Protein AF-A0AAV6AWU0-F1 (afdb_monomer_lite)

Foldseek 3Di:
DDDDDDDDDDPPDDDDDDDDDDDDPPPPDPDDDDDDDDDDDDDDPPPDDPPDDDDDDDDDDDDDDPVPPVPDPPDPPPQDFEQDLDRDTHGSVVPHDDFDWDDPDPQKIKGKDKDKDWDWDFPDDPQTDIDTDIWMKIKIKIWHDPPPDIDIDMWIATPQVVDDQLAHFAAQDWDDDGPNHTRHRHDGTDHRTD

Radius of gyration: 29.18 Å; chains: 1; bounding box: 98×47×63 Å

Sequence (194 aa):
MKPLLLFAATALSATFAGPALAQDHSGHEQHTPAPEPAPPGQPDHSQMDHGQMDHPEAVDHDEADEAEIFHQPGIRLPPRPVEASGTSRLPAAEGMMPGLHFGLGDGWMGMAHGYAWGIYTDQGGPRGDDKLYVASMAMLMAEKDFGGARLQLKSMMSAEPLMDARGYPNLFATGETANGEPLVDRQHPHDLFM

Secondary structure (DSSP, 8-state):
--------------------PPPP-TT---PPPPPPPPPPPPPP-TT------PPPPP-------TTSTT--TT-----PPEE-SSSPEEPGGG-SPPSEEEEEETTEEEEEEEEEEEEEEE--TTT--EEEEEEEEEEEEEEEE-SS-EEEEEEEE-SGGGS-TT-EEEEEEEEEEETTEEEEEEEPPPPSB-

pLDDT: mean 75.13, std 21.74, range [33.03, 97.0]

Structure (mmCIF, N/CA/C/O backbone):
data_AF-A0AAV6AWU0-F1
#
_entry.id   AF-A0AAV6AWU0-F1
#
loop_
_atom_site.group_PDB
_atom_site.id
_atom_site.type_symbol
_atom_site.label_atom_id
_atom_site.label_alt_id
_atom_site.label_comp_id
_atom_site.label_asym_id
_atom_site.label_entity_id
_atom_site.label_seq_id
_atom_site.pdbx_PDB_ins_code
_atom_site.Cartn_x
_atom_site.Cartn_y
_atom_site.Cartn_z
_atom_site.occupancy
_atom_site.B_iso_or_equiv
_atom_site.auth_seq_id
_atom_site.auth_comp_id
_atom_site.auth_asym_id
_atom_site.auth_atom_id
_atom_site.pdbx_PDB_model_num
ATOM 1 N N . MET A 1 1 ? -36.023 -31.043 -19.142 1.00 44.66 1 MET A N 1
ATOM 2 C CA . MET A 1 1 ? -35.976 -31.571 -17.761 1.00 44.66 1 MET A CA 1
ATOM 3 C C . MET A 1 1 ? -34.853 -32.595 -17.666 1.00 44.66 1 MET A C 1
ATOM 5 O O . MET A 1 1 ? -34.981 -33.643 -18.281 1.00 44.66 1 MET A O 1
ATOM 9 N N . LYS A 1 2 ? -33.752 -32.247 -16.988 1.00 37.78 2 LYS A N 1
ATOM 10 C CA . LYS A 1 2 ? -32.648 -33.109 -16.511 1.00 37.78 2 LYS A CA 1
ATOM 11 C C . LYS A 1 2 ? -31.799 -32.227 -15.572 1.00 37.78 2 LYS A C 1
ATOM 13 O O . LYS A 1 2 ? -31.283 -31.227 -16.066 1.00 37.78 2 LYS A O 1
ATOM 18 N N . PRO A 1 3 ? -31.721 -32.493 -14.257 1.00 51.81 3 PRO A N 1
ATOM 19 C CA . PRO A 1 3 ? -30.926 -31.676 -13.344 1.00 51.81 3 PRO A CA 1
ATOM 20 C C . PRO A 1 3 ? -29.471 -32.160 -13.361 1.00 51.81 3 PRO A C 1
ATOM 22 O O . PRO A 1 3 ? -29.220 -33.353 -13.198 1.00 51.81 3 PRO A O 1
ATOM 25 N N . LEU A 1 4 ? -28.517 -31.250 -13.573 1.00 49.38 4 LEU A N 1
ATOM 26 C CA . LEU A 1 4 ? -27.098 -31.537 -13.365 1.00 49.38 4 LEU A CA 1
ATOM 27 C C . LEU A 1 4 ? -26.744 -31.102 -11.938 1.00 49.38 4 LEU A C 1
ATOM 29 O O . LEU A 1 4 ? -26.863 -29.931 -11.585 1.00 49.38 4 LEU A O 1
ATOM 33 N N . LEU A 1 5 ? -26.411 -32.093 -11.117 1.00 47.97 5 LEU A N 1
ATOM 34 C CA . LEU A 1 5 ? -26.083 -31.977 -9.702 1.00 47.97 5 LEU A CA 1
ATOM 35 C C . LEU A 1 5 ? -24.805 -31.158 -9.477 1.00 47.97 5 LEU A C 1
ATOM 37 O O . LEU A 1 5 ? -23.773 -31.415 -10.095 1.00 47.97 5 LEU A O 1
ATOM 41 N N . LEU A 1 6 ? -24.904 -30.208 -8.543 1.00 44.78 6 LEU A N 1
ATOM 42 C CA . LEU A 1 6 ? -23.791 -29.530 -7.886 1.00 44.78 6 LEU A CA 1
ATOM 43 C C . LEU A 1 6 ? -22.865 -30.549 -7.204 1.00 44.78 6 LEU A C 1
ATOM 45 O O . LEU A 1 6 ? -23.333 -31.380 -6.428 1.00 44.78 6 LEU A O 1
ATOM 49 N N . PHE A 1 7 ? -21.554 -30.385 -7.375 1.00 42.94 7 PHE A N 1
ATOM 50 C CA . PHE A 1 7 ? -20.563 -30.846 -6.404 1.00 42.94 7 PHE A CA 1
ATOM 51 C C . PHE A 1 7 ? -19.881 -29.619 -5.798 1.00 42.94 7 PHE A C 1
ATOM 53 O O . PHE A 1 7 ? -18.975 -29.041 -6.390 1.00 42.94 7 PHE A O 1
ATOM 60 N N . ALA A 1 8 ? -20.348 -29.208 -4.620 1.00 46.34 8 ALA A N 1
ATOM 61 C CA . ALA A 1 8 ? -19.615 -28.312 -3.737 1.00 46.34 8 ALA A CA 1
ATOM 62 C C . ALA A 1 8 ? -18.861 -29.187 -2.730 1.00 46.34 8 ALA A C 1
ATOM 64 O O . ALA A 1 8 ? -19.469 -29.785 -1.845 1.00 46.34 8 ALA A O 1
ATOM 65 N N . ALA A 1 9 ? -17.547 -29.308 -2.898 1.00 45.88 9 ALA A N 1
ATOM 66 C CA . ALA A 1 9 ? -16.671 -29.907 -1.901 1.00 45.88 9 ALA A CA 1
ATOM 67 C C . ALA A 1 9 ? -16.038 -28.775 -1.086 1.00 45.88 9 ALA A C 1
ATOM 69 O O . ALA A 1 9 ? -14.996 -28.237 -1.451 1.00 45.88 9 ALA A O 1
ATOM 70 N N . THR A 1 10 ? -16.696 -28.377 -0.000 1.00 46.62 10 THR A N 1
ATOM 71 C CA . THR A 1 10 ? -16.133 -27.439 0.975 1.00 46.62 10 THR A CA 1
ATOM 72 C C . THR A 1 10 ? -15.309 -28.244 1.977 1.00 46.62 10 THR A C 1
ATOM 74 O O . THR A 1 10 ? -15.855 -28.848 2.898 1.00 46.62 10 THR A O 1
ATOM 77 N N . ALA A 1 11 ? -13.992 -28.297 1.789 1.00 48.50 11 ALA A N 1
ATOM 78 C CA . ALA A 1 11 ? -13.080 -28.802 2.810 1.00 48.50 11 ALA A CA 1
ATOM 79 C C . ALA A 1 11 ? -12.804 -27.671 3.813 1.00 48.50 11 ALA A C 1
ATOM 81 O O . ALA A 1 11 ? -11.982 -26.793 3.563 1.00 48.50 11 ALA A O 1
ATOM 82 N N . LEU A 1 12 ? -13.538 -27.662 4.927 1.00 45.88 12 LEU A N 1
ATOM 83 C CA . LEU A 1 12 ? -13.290 -26.752 6.043 1.00 45.88 12 LEU A CA 1
ATOM 84 C C . LEU A 1 12 ? -12.191 -27.353 6.932 1.00 45.88 12 LEU A C 1
ATOM 86 O O . LEU A 1 12 ? -12.468 -28.140 7.835 1.00 45.88 12 LEU A O 1
ATOM 90 N N . SER A 1 13 ? -10.934 -27.012 6.655 1.00 49.81 13 SER A N 1
ATOM 91 C CA . SER A 1 13 ? -9.813 -27.339 7.540 1.00 49.81 13 SER A CA 1
ATOM 92 C C . SER A 1 13 ? -9.745 -26.305 8.664 1.00 49.81 13 SER A C 1
ATOM 94 O O . SER A 1 13 ? -9.225 -25.210 8.477 1.00 49.81 13 SER A O 1
ATOM 96 N N . ALA A 1 14 ? -10.291 -26.640 9.832 1.00 47.78 14 ALA A N 1
ATOM 97 C CA . ALA A 1 14 ? -10.146 -25.836 11.041 1.00 47.78 14 ALA A CA 1
ATOM 98 C C . ALA A 1 14 ? -8.789 -26.130 11.704 1.00 47.78 14 ALA A C 1
ATOM 100 O O . ALA A 1 14 ? -8.649 -27.090 12.462 1.00 47.78 14 ALA A O 1
ATOM 101 N N . THR A 1 15 ? -7.776 -25.315 11.419 1.00 60.06 15 THR A N 1
ATOM 102 C CA . THR A 1 15 ? -6.546 -25.273 12.220 1.00 60.06 15 THR A CA 1
ATOM 103 C C . THR A 1 15 ? -6.760 -24.333 13.402 1.00 60.06 15 THR A C 1
ATOM 105 O O . THR A 1 15 ? -6.869 -23.122 13.222 1.00 60.06 15 THR A O 1
ATOM 108 N N . PHE A 1 16 ? -6.828 -24.884 14.614 1.00 53.38 16 PHE A N 1
ATOM 109 C CA . PHE A 1 16 ? -6.791 -24.103 15.850 1.00 53.38 16 PHE A CA 1
ATOM 110 C C . PHE A 1 16 ? -5.398 -23.478 16.020 1.00 53.38 16 PHE A C 1
ATOM 112 O O . PHE A 1 16 ? -4.420 -24.195 16.229 1.00 53.38 16 PHE A O 1
ATOM 119 N N . ALA A 1 17 ? -5.305 -22.150 15.943 1.00 54.06 17 ALA A N 1
ATOM 120 C CA . ALA A 1 17 ? -4.129 -21.411 16.386 1.00 54.06 17 ALA A CA 1
ATOM 121 C C . ALA A 1 17 ? -4.163 -21.319 17.921 1.00 54.06 17 ALA A C 1
ATOM 123 O O . ALA A 1 17 ? -5.057 -20.695 18.492 1.00 54.06 17 ALA A O 1
ATOM 124 N N . GLY A 1 18 ? -3.229 -21.989 18.598 1.00 59.41 18 GLY A N 1
ATOM 125 C CA . GLY A 1 18 ? -3.014 -21.794 20.034 1.00 59.41 18 GLY A CA 1
ATOM 126 C C . GLY A 1 18 ? -2.375 -20.425 20.315 1.00 59.41 18 GLY A C 1
ATOM 127 O O . GLY A 1 18 ? -1.708 -19.881 19.431 1.00 59.41 18 GLY A O 1
ATOM 128 N N . PRO A 1 19 ? -2.547 -19.854 21.522 1.00 55.91 19 PRO A N 1
ATOM 129 C CA . PRO A 1 19 ? -1.929 -18.581 21.871 1.00 55.91 19 PRO A CA 1
ATOM 130 C C . PRO A 1 19 ? -0.402 -18.722 21.868 1.00 55.91 19 PRO A C 1
ATOM 132 O O . PRO A 1 19 ? 0.150 -19.642 22.474 1.00 55.91 19 PRO A O 1
ATOM 135 N N . ALA A 1 20 ? 0.284 -17.798 21.198 1.00 58.53 20 ALA A N 1
ATOM 136 C CA . ALA A 1 20 ? 1.729 -17.659 21.306 1.00 58.53 20 ALA A CA 1
ATOM 137 C C . ALA A 1 20 ? 2.065 -17.139 22.713 1.00 58.53 20 ALA A C 1
ATOM 139 O O . ALA A 1 20 ? 1.669 -16.034 23.083 1.00 58.53 20 ALA A O 1
ATOM 140 N N . LEU A 1 21 ? 2.762 -17.941 23.520 1.00 63.97 21 LEU A N 1
ATOM 141 C CA . LEU A 1 21 ? 3.324 -17.461 24.780 1.00 63.97 21 LEU A CA 1
ATOM 142 C C . LEU A 1 21 ? 4.532 -16.568 24.479 1.00 63.97 21 LEU A C 1
ATOM 144 O O . LEU A 1 21 ? 5.343 -16.889 23.610 1.00 63.97 21 LEU A O 1
ATOM 148 N N . ALA A 1 22 ? 4.637 -15.450 25.197 1.00 48.97 22 ALA A N 1
ATOM 149 C CA . ALA A 1 22 ? 5.758 -14.525 25.095 1.00 48.97 22 ALA A CA 1
ATOM 150 C C . ALA A 1 22 ? 7.095 -15.253 25.317 1.00 48.97 22 ALA A C 1
ATOM 152 O O . ALA A 1 22 ? 7.232 -16.045 26.252 1.00 48.97 22 ALA A O 1
ATOM 153 N N . GLN A 1 23 ? 8.075 -14.980 24.457 1.00 58.75 23 GLN A N 1
ATOM 154 C CA . GLN A 1 23 ? 9.438 -15.471 24.634 1.00 58.75 23 GLN A CA 1
ATOM 155 C C . GLN A 1 23 ? 10.097 -14.715 25.796 1.00 58.75 23 GLN A C 1
ATOM 157 O O . GLN A 1 23 ? 10.051 -13.487 25.854 1.00 58.75 23 GLN A O 1
ATOM 162 N N . ASP A 1 24 ? 10.680 -15.455 26.737 1.00 50.53 24 ASP A N 1
ATOM 163 C CA . ASP A 1 24 ? 11.423 -14.897 27.864 1.00 50.53 24 ASP A CA 1
ATOM 164 C C . ASP A 1 24 ? 12.764 -14.319 27.378 1.00 50.53 24 ASP A C 1
ATOM 166 O O . ASP A 1 24 ? 13.580 -15.022 26.782 1.00 50.53 24 ASP A O 1
ATOM 170 N N . HIS A 1 25 ? 12.981 -13.025 27.622 1.00 56.25 25 HIS A N 1
ATOM 171 C CA . HIS A 1 25 ? 14.198 -12.287 27.266 1.00 56.25 25 HIS A CA 1
ATOM 172 C C . HIS A 1 25 ? 15.156 -12.119 28.462 1.00 56.25 25 HIS A C 1
ATOM 174 O O . HIS A 1 25 ? 16.034 -11.257 28.444 1.00 56.25 25 HIS A O 1
ATOM 180 N N . SER A 1 26 ? 15.022 -12.936 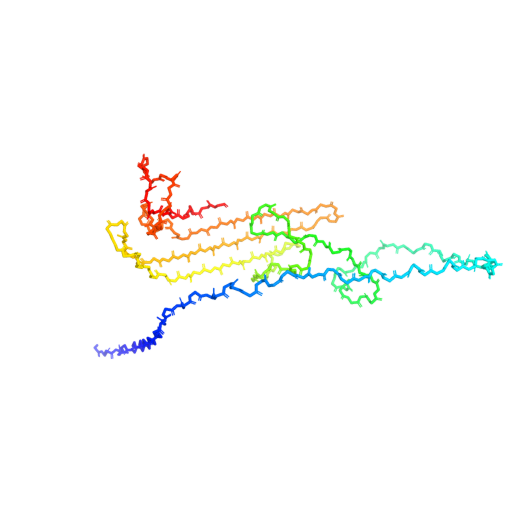29.511 1.00 52.81 26 SER A N 1
ATOM 181 C CA . SER A 1 26 ? 15.852 -12.865 30.723 1.00 52.81 26 SER A CA 1
ATOM 182 C C . SER A 1 26 ? 17.325 -13.295 30.542 1.00 52.81 26 SER A C 1
ATOM 184 O O . SER A 1 26 ? 18.110 -13.178 31.480 1.00 52.81 26 SER A O 1
ATOM 186 N N . GLY A 1 27 ? 17.739 -13.742 29.349 1.00 49.84 27 GLY A N 1
ATOM 187 C CA . GLY A 1 27 ? 19.053 -14.358 29.098 1.00 49.84 27 GLY A CA 1
ATOM 188 C C . GLY A 1 27 ? 20.182 -13.463 28.564 1.00 49.84 27 GLY A C 1
ATOM 189 O O . GLY A 1 27 ? 21.187 -13.998 28.101 1.00 49.84 27 GLY A O 1
ATOM 190 N N . HIS A 1 28 ? 20.064 -12.131 28.576 1.00 52.94 28 HIS A N 1
ATOM 191 C CA . HIS A 1 28 ? 21.166 -11.257 28.144 1.00 52.94 28 HIS A CA 1
ATOM 192 C C . HIS A 1 28 ? 22.207 -11.071 29.260 1.00 52.94 28 HIS A C 1
ATOM 194 O O . HIS A 1 28 ? 22.273 -10.022 29.901 1.00 52.94 28 HIS A O 1
ATOM 200 N N . GLU A 1 29 ? 23.044 -12.086 29.486 1.00 55.72 29 GLU A N 1
ATOM 201 C CA . GLU A 1 29 ? 24.294 -11.888 30.220 1.00 55.72 29 GLU A CA 1
ATOM 202 C C . GLU A 1 29 ? 25.241 -10.989 29.408 1.00 55.72 29 GLU A C 1
ATOM 204 O O . GLU A 1 29 ? 25.391 -11.119 28.190 1.00 55.72 29 GLU A O 1
ATOM 209 N N . GLN A 1 30 ? 25.858 -10.029 30.096 1.00 50.66 30 GLN A N 1
ATOM 210 C CA . GLN A 1 30 ? 26.783 -9.061 29.515 1.00 50.66 30 GLN A CA 1
ATOM 211 C C . GLN A 1 30 ? 28.011 -9.783 28.947 1.00 50.66 30 GLN A C 1
ATOM 213 O O . GLN A 1 30 ? 28.840 -10.307 29.689 1.00 50.66 30 GLN A O 1
ATOM 218 N N . HIS A 1 31 ? 28.155 -9.771 27.623 1.00 49.84 31 HIS A N 1
ATOM 219 C CA . HIS A 1 31 ? 29.379 -10.210 26.963 1.00 49.84 31 HIS A CA 1
ATOM 220 C C . HIS A 1 31 ? 30.553 -9.323 27.398 1.00 49.84 31 HIS A C 1
ATOM 222 O O . HIS A 1 31 ? 30.594 -8.127 27.108 1.00 49.84 31 HIS A O 1
ATOM 228 N N . THR A 1 32 ? 31.532 -9.920 28.076 1.00 51.31 32 THR A N 1
ATOM 229 C CA . THR A 1 32 ? 32.850 -9.310 28.274 1.00 51.31 32 THR A CA 1
ATOM 230 C C . THR A 1 32 ? 33.603 -9.364 26.938 1.00 51.31 32 THR A C 1
ATOM 232 O O . THR A 1 32 ? 33.637 -10.436 26.326 1.00 51.31 32 THR A O 1
ATOM 235 N N . PRO A 1 33 ? 34.201 -8.267 26.439 1.00 50.56 33 PRO A N 1
ATOM 236 C CA . PRO A 1 33 ? 34.967 -8.321 25.198 1.00 50.56 33 PRO A CA 1
ATOM 237 C C . PRO A 1 33 ? 36.207 -9.207 25.375 1.00 50.56 33 PRO A C 1
ATOM 239 O O . PRO A 1 33 ? 36.923 -9.090 26.371 1.00 50.56 33 PRO A O 1
ATOM 242 N N . ALA A 1 34 ? 36.469 -10.083 24.404 1.00 58.28 34 ALA A N 1
ATOM 243 C CA . ALA A 1 34 ? 37.720 -10.831 24.322 1.00 58.28 34 ALA A CA 1
ATOM 244 C C . ALA A 1 34 ? 38.895 -9.886 23.982 1.00 58.28 34 ALA A C 1
ATOM 246 O O . ALA A 1 34 ? 38.686 -8.905 23.264 1.00 58.28 34 ALA A O 1
ATOM 247 N N . PRO A 1 35 ? 40.123 -10.153 24.467 1.00 55.84 35 PRO A N 1
ATOM 248 C CA . PRO A 1 35 ? 41.285 -9.325 24.160 1.00 55.84 35 PRO A CA 1
ATOM 249 C C . PRO A 1 35 ? 41.671 -9.409 22.676 1.00 55.84 35 PRO A C 1
ATOM 251 O O . PRO A 1 35 ? 41.597 -10.465 22.047 1.00 55.84 35 PRO A O 1
ATOM 254 N N . GLU A 1 36 ? 42.093 -8.268 22.140 1.00 53.31 36 GLU A N 1
ATOM 255 C CA . GLU A 1 36 ? 42.426 -8.046 20.733 1.00 53.31 36 GLU A CA 1
ATOM 256 C C . GLU A 1 36 ? 43.729 -8.772 20.326 1.00 53.31 36 GLU A C 1
ATOM 258 O O . GLU A 1 36 ? 44.713 -8.733 21.074 1.00 53.31 36 GLU A O 1
ATOM 263 N N . PRO A 1 37 ? 43.776 -9.453 19.163 1.00 58.81 37 PRO A N 1
ATOM 264 C CA . PRO A 1 37 ? 45.000 -10.075 18.667 1.00 58.81 37 PRO A CA 1
ATOM 265 C C . PRO A 1 37 ? 45.974 -9.027 18.101 1.00 58.81 37 PRO A C 1
ATOM 267 O O . PRO A 1 37 ? 45.571 -8.036 17.498 1.00 58.81 37 PRO A O 1
ATOM 270 N N . ALA A 1 38 ? 47.276 -9.262 18.287 1.00 56.00 38 ALA A N 1
ATOM 271 C CA . ALA A 1 38 ? 48.344 -8.363 17.847 1.00 56.00 38 ALA A CA 1
ATOM 272 C C . ALA A 1 38 ? 48.375 -8.163 16.312 1.00 56.00 38 ALA A C 1
ATOM 274 O O . ALA A 1 38 ? 48.053 -9.093 15.567 1.00 56.00 38 ALA A O 1
ATOM 275 N N . PRO A 1 39 ? 48.808 -6.984 15.822 1.00 59.66 39 PRO A N 1
ATOM 276 C CA . PRO A 1 39 ? 48.838 -6.689 14.392 1.00 59.66 39 PRO A CA 1
ATOM 277 C C . PRO A 1 39 ? 49.893 -7.533 13.647 1.00 59.66 39 PRO A C 1
ATOM 279 O O . PRO A 1 39 ? 50.969 -7.796 14.193 1.00 59.66 39 PRO A O 1
ATOM 282 N N . PRO A 1 40 ? 49.628 -7.940 12.390 1.00 60.56 40 PRO A N 1
ATOM 283 C CA . PRO A 1 40 ? 50.602 -8.652 11.570 1.00 60.56 40 PRO A CA 1
ATOM 284 C C . PRO A 1 40 ? 51.755 -7.729 11.144 1.00 60.56 40 PRO A C 1
ATOM 286 O O . PRO A 1 40 ? 51.554 -6.555 10.832 1.00 60.56 40 PRO A O 1
ATOM 289 N N . GLY A 1 41 ? 52.976 -8.274 11.129 1.00 55.84 41 GLY A N 1
ATOM 290 C CA . GLY A 1 41 ? 54.179 -7.573 10.674 1.00 55.84 41 GLY A CA 1
ATOM 291 C C . GLY A 1 41 ? 54.099 -7.167 9.198 1.00 55.84 41 GLY A C 1
ATOM 292 O O . GLY A 1 41 ? 53.524 -7.881 8.378 1.00 55.84 41 GLY A O 1
ATOM 293 N N . GLN A 1 42 ? 54.681 -6.011 8.869 1.00 51.22 42 GLN A N 1
ATOM 294 C CA . GLN A 1 42 ? 54.738 -5.480 7.504 1.00 51.22 42 GLN A CA 1
ATOM 295 C C . GLN A 1 42 ? 55.550 -6.411 6.578 1.00 51.22 42 GLN A C 1
ATOM 297 O O . GLN A 1 42 ? 56.652 -6.812 6.958 1.00 51.22 42 GLN A O 1
ATOM 302 N N . PRO A 1 43 ? 55.049 -6.753 5.375 1.00 62.03 43 PRO A N 1
ATOM 303 C CA . PRO A 1 43 ? 55.829 -7.496 4.393 1.00 62.03 43 PRO A CA 1
ATOM 304 C C . PRO A 1 43 ? 56.928 -6.619 3.773 1.00 62.03 43 PRO A C 1
ATOM 306 O O . PRO A 1 43 ? 56.701 -5.454 3.468 1.00 62.03 43 PRO A O 1
ATOM 309 N N . ASP A 1 44 ? 58.113 -7.193 3.568 1.00 57.97 44 ASP A N 1
ATOM 310 C CA . ASP A 1 44 ? 59.256 -6.550 2.911 1.00 57.97 44 ASP A CA 1
ATOM 311 C C . ASP A 1 44 ? 59.037 -6.476 1.388 1.00 57.97 44 ASP A C 1
ATOM 313 O O . ASP A 1 44 ? 58.831 -7.492 0.723 1.00 57.97 44 ASP A O 1
ATOM 317 N N . HIS A 1 45 ? 59.058 -5.261 0.838 1.00 58.31 45 HIS A N 1
ATOM 318 C CA . HIS A 1 45 ? 58.787 -4.977 -0.575 1.00 58.31 45 HIS A CA 1
ATOM 319 C C . HIS A 1 45 ? 60.058 -4.880 -1.440 1.00 58.31 45 HIS A C 1
ATOM 321 O O . HIS A 1 45 ? 59.970 -4.502 -2.605 1.00 58.31 45 HIS A O 1
ATOM 327 N N . SER A 1 46 ? 61.240 -5.207 -0.908 1.00 54.19 46 SER A N 1
ATOM 328 C CA . SER A 1 46 ? 62.528 -5.030 -1.602 1.00 54.19 46 SER A CA 1
ATOM 329 C C . SER A 1 46 ? 62.801 -6.007 -2.761 1.00 54.19 46 SER A C 1
ATOM 331 O O . SER A 1 46 ? 63.848 -5.913 -3.397 1.00 54.19 46 SER A O 1
ATOM 333 N N . GLN A 1 47 ? 61.870 -6.919 -3.068 1.00 59.19 47 GLN A N 1
ATOM 334 C CA . GLN A 1 47 ? 62.070 -8.033 -4.010 1.00 59.19 47 GLN A CA 1
ATOM 335 C C . GLN A 1 47 ? 61.081 -8.053 -5.197 1.00 59.19 47 GLN A C 1
ATOM 337 O O . GLN A 1 47 ? 60.963 -9.075 -5.871 1.00 59.19 47 GLN A O 1
ATOM 342 N N . MET A 1 48 ? 60.348 -6.964 -5.468 1.00 56.38 48 MET A N 1
ATOM 343 C CA . MET A 1 48 ? 59.446 -6.893 -6.632 1.00 56.38 48 MET A CA 1
ATOM 344 C C . MET A 1 48 ? 60.145 -6.264 -7.851 1.00 56.38 48 MET A C 1
ATOM 346 O O . MET A 1 48 ? 60.457 -5.076 -7.853 1.00 56.38 48 MET A O 1
ATOM 350 N N . ASP A 1 49 ? 60.390 -7.076 -8.886 1.00 53.69 49 ASP A N 1
ATOM 351 C CA . ASP A 1 49 ? 60.901 -6.664 -10.203 1.00 53.69 49 ASP A CA 1
ATOM 352 C C . ASP A 1 49 ? 59.746 -6.158 -11.090 1.00 53.69 49 ASP A C 1
ATOM 354 O O . ASP A 1 49 ? 58.764 -6.866 -11.315 1.00 53.69 49 ASP A O 1
ATOM 358 N N . HIS A 1 50 ? 59.846 -4.923 -11.585 1.00 54.81 50 HIS A N 1
ATOM 359 C CA . HIS A 1 50 ? 58.798 -4.233 -12.355 1.00 54.81 50 HIS A CA 1
ATOM 360 C C . HIS A 1 50 ? 58.999 -4.313 -13.885 1.00 54.81 50 HIS A C 1
ATOM 362 O O . HIS A 1 50 ? 58.524 -3.450 -14.621 1.00 54.81 50 HIS A O 1
ATOM 368 N N . GLY A 1 51 ? 59.712 -5.327 -14.381 1.00 50.19 51 GLY A N 1
ATOM 369 C CA . GLY A 1 51 ? 60.164 -5.393 -15.775 1.00 50.19 51 GLY A CA 1
ATOM 370 C C . GLY A 1 51 ? 59.205 -5.938 -16.844 1.00 50.19 51 GLY A C 1
ATOM 371 O O . GLY A 1 51 ? 59.578 -5.884 -18.012 1.00 50.19 51 GLY A O 1
ATOM 372 N N . GLN A 1 52 ? 58.013 -6.462 -16.530 1.00 54.31 52 GLN A N 1
ATOM 373 C CA . GLN A 1 52 ? 57.117 -7.011 -17.565 1.00 54.31 52 GLN A CA 1
ATOM 374 C C . GLN A 1 52 ? 55.638 -6.699 -17.324 1.00 54.31 52 GLN A C 1
ATOM 376 O O . GLN A 1 52 ? 54.975 -7.347 -16.519 1.00 54.31 52 GLN A O 1
ATOM 381 N N . MET A 1 53 ? 55.110 -5.738 -18.084 1.00 46.81 53 MET A N 1
ATOM 382 C CA . MET A 1 53 ? 53.686 -5.669 -18.411 1.00 46.81 53 MET A CA 1
ATOM 383 C C . MET A 1 53 ? 53.548 -5.490 -19.925 1.00 46.81 53 MET A C 1
ATOM 385 O O . MET A 1 53 ? 53.809 -4.410 -20.450 1.00 46.81 53 MET A O 1
ATOM 389 N N . ASP A 1 54 ? 53.163 -6.569 -20.610 1.00 45.44 54 ASP A N 1
ATOM 390 C CA . ASP A 1 54 ? 52.676 -6.533 -21.989 1.00 45.44 54 ASP A CA 1
ATOM 391 C C . ASP A 1 54 ? 51.260 -5.934 -22.018 1.00 45.44 54 ASP A C 1
ATOM 393 O O . ASP A 1 54 ? 50.392 -6.303 -21.223 1.00 45.44 54 ASP A O 1
ATOM 397 N N . HIS A 1 55 ? 51.020 -5.010 -22.948 1.00 43.94 55 HIS A N 1
ATOM 398 C CA . HIS A 1 55 ? 49.702 -4.448 -23.241 1.00 43.94 55 HIS A CA 1
ATOM 399 C C . HIS A 1 55 ? 49.027 -5.261 -24.359 1.00 43.94 55 HIS A C 1
ATOM 401 O O . HIS A 1 55 ? 49.594 -5.311 -25.452 1.00 43.94 55 HIS A O 1
ATOM 407 N N . PRO A 1 56 ? 47.820 -5.832 -24.178 1.00 45.41 56 PRO A N 1
ATOM 408 C CA . PRO A 1 56 ? 47.010 -6.229 -25.317 1.00 45.41 56 PRO A CA 1
ATOM 409 C C . PRO A 1 56 ? 46.171 -5.044 -25.823 1.00 45.41 56 PRO A C 1
ATOM 411 O O . PRO A 1 56 ? 45.607 -4.269 -25.047 1.00 45.41 56 PRO A O 1
ATOM 414 N N . GLU A 1 57 ? 46.158 -4.917 -27.149 1.00 36.84 57 GLU A N 1
ATOM 415 C CA . GLU A 1 57 ? 45.445 -3.938 -27.970 1.00 36.84 57 GLU A CA 1
ATOM 416 C C . GLU A 1 57 ? 43.927 -3.892 -27.732 1.00 36.84 57 GLU A C 1
ATOM 418 O O . GLU A 1 57 ? 43.297 -4.850 -27.283 1.0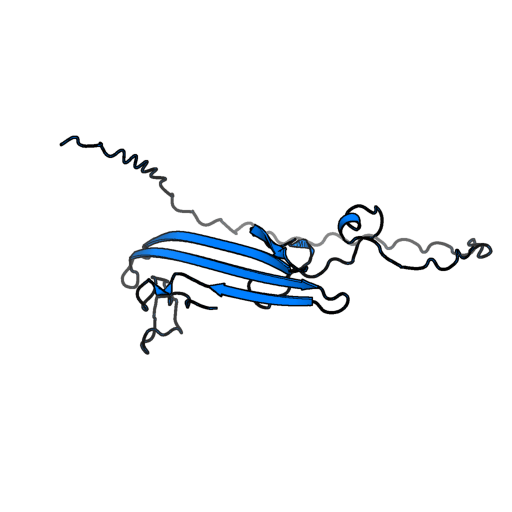0 36.84 57 GLU A O 1
ATOM 423 N N . ALA A 1 58 ? 43.352 -2.743 -28.093 1.00 42.59 58 ALA A N 1
ATOM 424 C CA . ALA A 1 58 ? 41.925 -2.461 -28.117 1.00 42.59 58 ALA A CA 1
ATOM 425 C C . ALA A 1 58 ? 41.151 -3.450 -29.007 1.00 42.59 58 ALA A C 1
ATOM 427 O O . ALA A 1 58 ? 41.518 -3.668 -30.161 1.00 42.59 58 ALA A O 1
ATOM 428 N N . VAL A 1 59 ? 40.046 -3.987 -28.481 1.00 41.56 59 VAL A N 1
ATOM 429 C CA . VAL A 1 59 ? 39.060 -4.756 -29.251 1.00 41.56 59 VAL A CA 1
ATOM 430 C C . VAL A 1 59 ? 37.792 -3.918 -29.396 1.00 41.56 59 VAL A C 1
ATOM 432 O O . VAL A 1 59 ? 37.286 -3.357 -28.425 1.00 41.56 59 VAL A O 1
ATOM 435 N N . ASP A 1 60 ? 37.351 -3.819 -30.643 1.00 35.94 60 ASP A N 1
ATOM 436 C CA . ASP A 1 60 ? 36.156 -3.145 -31.139 1.00 35.94 60 ASP A CA 1
ATOM 437 C C . ASP A 1 60 ? 34.877 -3.779 -30.557 1.00 35.94 60 ASP A C 1
ATOM 439 O O . ASP A 1 60 ? 34.782 -5.005 -30.467 1.00 35.94 60 ASP A O 1
ATOM 443 N N . HIS A 1 61 ? 33.903 -2.963 -30.148 1.00 39.09 61 HIS A N 1
ATOM 444 C CA . HIS A 1 61 ? 32.630 -3.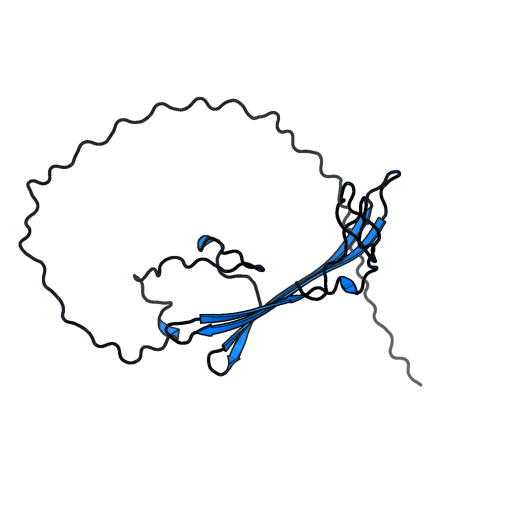419 -29.575 1.00 39.09 61 HIS A CA 1
ATOM 445 C C . HIS A 1 61 ? 31.482 -3.115 -30.543 1.00 39.09 61 HIS A C 1
ATOM 447 O O . HIS A 1 61 ? 30.724 -2.173 -30.325 1.00 39.09 61 HIS A O 1
ATOM 453 N N . ASP 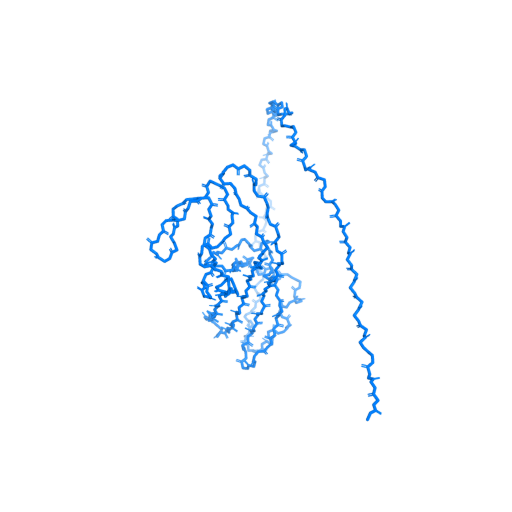A 1 62 ? 31.337 -3.938 -31.580 1.00 36.34 62 ASP A N 1
ATOM 454 C CA . ASP A 1 62 ? 30.095 -4.039 -32.347 1.00 36.34 62 ASP A CA 1
ATOM 455 C C . ASP A 1 62 ? 29.388 -5.361 -32.003 1.00 36.34 62 ASP A C 1
ATOM 457 O O . ASP A 1 62 ? 29.977 -6.440 -32.061 1.00 36.34 62 ASP A O 1
ATOM 461 N N . GLU A 1 63 ? 28.120 -5.224 -31.604 1.00 44.09 63 GLU A N 1
ATOM 462 C CA . GLU A 1 63 ? 27.075 -6.255 -31.516 1.00 44.09 63 GLU A CA 1
ATOM 463 C C . GLU A 1 63 ? 27.410 -7.536 -30.721 1.00 44.09 63 GLU A C 1
ATOM 465 O O . GLU A 1 63 ? 27.708 -8.593 -31.276 1.00 44.09 63 GLU A O 1
ATOM 470 N N . ALA A 1 64 ? 27.225 -7.480 -29.395 1.00 35.97 64 ALA A N 1
ATOM 471 C CA . ALA A 1 64 ? 27.038 -8.672 -28.568 1.00 35.97 64 ALA A CA 1
ATOM 472 C C . ALA A 1 64 ? 25.632 -8.666 -27.949 1.00 35.97 64 ALA A C 1
ATOM 474 O O . ALA A 1 64 ? 25.274 -7.793 -27.162 1.00 35.97 64 ALA A O 1
ATOM 475 N N . ASP A 1 65 ? 24.855 -9.659 -28.363 1.00 38.25 65 ASP A N 1
ATOM 476 C CA . ASP A 1 65 ? 23.519 -10.030 -27.916 1.00 38.25 65 ASP A CA 1
ATOM 477 C C . ASP A 1 65 ? 23.434 -10.105 -26.371 1.00 38.25 65 ASP A C 1
ATOM 479 O O . ASP A 1 65 ? 24.153 -10.867 -25.718 1.00 38.25 65 ASP A O 1
ATOM 483 N N . GLU A 1 66 ? 22.546 -9.308 -25.767 1.00 44.44 66 GLU A N 1
ATOM 484 C CA . GLU A 1 66 ? 22.365 -9.145 -24.308 1.00 44.44 66 GLU A CA 1
ATOM 485 C C . GLU A 1 66 ? 21.961 -10.453 -23.585 1.00 44.44 66 GLU A C 1
ATOM 487 O O . GLU A 1 66 ? 21.989 -10.536 -22.354 1.00 44.44 66 GLU A O 1
ATOM 492 N N . ALA A 1 67 ? 21.615 -11.510 -24.328 1.00 40.50 67 ALA A N 1
ATOM 493 C CA . ALA A 1 67 ? 21.280 -12.818 -23.771 1.00 40.50 67 ALA A CA 1
ATOM 494 C C . ALA A 1 67 ? 22.503 -13.640 -23.300 1.00 40.50 67 ALA A C 1
ATOM 496 O O . ALA A 1 67 ? 22.337 -14.548 -22.482 1.00 40.50 67 ALA A O 1
ATOM 497 N N . GLU A 1 68 ? 23.730 -13.328 -23.743 1.00 33.03 68 GLU A N 1
ATOM 498 C CA . GLU A 1 68 ? 24.947 -14.076 -23.361 1.00 33.03 68 GLU A CA 1
ATOM 499 C C . GLU A 1 68 ? 25.746 -13.471 -22.188 1.00 33.03 68 GLU A C 1
ATOM 501 O O . GLU A 1 68 ? 26.708 -14.077 -21.708 1.00 33.03 68 GLU A O 1
ATOM 506 N N . ILE A 1 69 ? 25.342 -12.324 -21.631 1.00 45.22 69 ILE A N 1
ATOM 507 C CA . ILE A 1 69 ? 26.103 -11.657 -20.550 1.00 45.22 69 ILE A CA 1
ATOM 508 C C . ILE A 1 69 ? 25.923 -12.345 -19.176 1.00 45.22 69 ILE A C 1
ATOM 510 O O . ILE A 1 69 ? 26.633 -12.042 -18.218 1.00 45.22 69 ILE A O 1
ATOM 514 N N . PHE A 1 70 ? 25.044 -13.343 -19.053 1.00 44.09 70 PHE A N 1
ATOM 515 C CA . PHE A 1 70 ? 24.837 -14.059 -17.785 1.00 44.09 70 PHE A CA 1
ATOM 516 C C . PHE A 1 70 ? 25.786 -15.246 -17.540 1.00 44.09 70 PHE A C 1
ATOM 518 O O . PHE A 1 70 ? 25.730 -15.831 -16.459 1.00 44.09 70 PHE A O 1
ATOM 525 N N . HIS A 1 71 ? 26.676 -15.593 -18.482 1.00 38.34 71 HIS A N 1
ATOM 526 C CA . HIS A 1 71 ? 27.556 -16.769 -18.352 1.00 38.34 71 HIS A CA 1
ATOM 527 C C . HIS A 1 71 ? 29.063 -16.514 -18.519 1.00 38.34 71 HIS A C 1
ATOM 529 O O . HIS A 1 71 ? 29.822 -17.481 -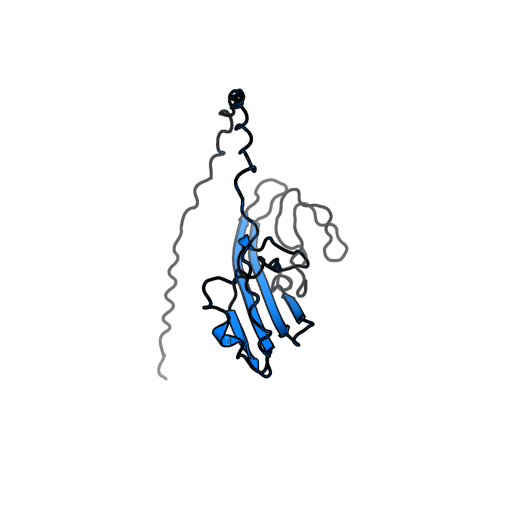18.551 1.00 38.34 71 HIS A O 1
ATOM 535 N N . GLN A 1 72 ? 29.552 -15.266 -18.542 1.00 42.19 72 GLN A N 1
ATOM 536 C CA . GLN A 1 72 ? 31.004 -15.038 -18.475 1.00 42.19 72 GLN A CA 1
ATOM 537 C C . GLN A 1 72 ? 31.534 -15.213 -17.037 1.00 42.19 72 GLN A C 1
ATOM 539 O O . GLN A 1 72 ? 31.193 -14.419 -16.152 1.00 42.19 72 GLN A O 1
ATOM 544 N N . PRO A 1 73 ? 32.402 -16.210 -16.765 1.00 43.28 73 PRO A N 1
ATOM 545 C CA . PRO A 1 73 ? 33.015 -16.370 -15.456 1.00 43.28 73 PRO A CA 1
ATOM 546 C C . PRO A 1 73 ? 34.091 -15.292 -15.289 1.00 43.28 73 PRO A C 1
ATOM 548 O O . PRO A 1 73 ? 35.201 -15.432 -15.788 1.00 43.28 73 PRO A O 1
ATOM 551 N N . GLY A 1 74 ? 33.769 -14.196 -14.600 1.00 51.03 74 GLY A N 1
ATOM 552 C CA . GLY A 1 74 ? 34.773 -13.189 -14.232 1.00 51.03 74 GLY A CA 1
ATOM 553 C C . GLY A 1 74 ? 34.285 -11.747 -14.181 1.00 51.03 74 GLY A C 1
ATOM 554 O O . GLY A 1 74 ? 34.871 -10.951 -13.451 1.00 51.03 74 GLY A O 1
ATOM 555 N N . ILE A 1 75 ? 33.185 -11.403 -14.859 1.00 47.84 75 ILE A N 1
ATOM 556 C CA . ILE A 1 75 ? 32.588 -10.066 -14.740 1.00 47.84 75 ILE A CA 1
ATOM 557 C C . ILE A 1 75 ? 31.497 -10.107 -13.675 1.00 47.84 75 ILE A C 1
ATOM 559 O O . ILE A 1 75 ? 30.314 -10.302 -13.946 1.00 47.84 75 ILE A O 1
ATOM 563 N N . ARG A 1 76 ? 31.897 -9.913 -12.415 1.00 52.25 76 ARG A N 1
ATOM 564 C CA . ARG A 1 76 ? 30.939 -9.573 -11.361 1.00 52.25 76 ARG A CA 1
ATOM 565 C C . ARG A 1 76 ? 30.554 -8.110 -11.561 1.00 52.25 76 ARG A C 1
ATOM 567 O O . ARG A 1 76 ? 31.222 -7.222 -11.036 1.00 52.25 76 ARG A O 1
ATOM 574 N N . LEU A 1 77 ? 29.496 -7.867 -12.341 1.00 56.62 77 LEU A N 1
ATOM 575 C CA . LEU A 1 77 ? 28.836 -6.561 -12.372 1.00 56.62 77 LEU A CA 1
ATOM 576 C C . LEU A 1 77 ? 28.618 -6.101 -10.920 1.00 56.62 77 LEU A C 1
ATOM 578 O O . LEU A 1 77 ? 28.236 -6.928 -10.080 1.00 56.62 77 LEU A O 1
ATOM 582 N N . PRO A 1 78 ? 28.896 -4.825 -10.589 1.00 59.56 78 PRO A N 1
ATOM 583 C CA . PRO A 1 78 ? 28.699 -4.344 -9.235 1.00 59.56 78 PRO A CA 1
ATOM 584 C C . PRO A 1 78 ? 27.245 -4.615 -8.829 1.00 59.56 78 PRO A C 1
ATOM 586 O O . PRO A 1 78 ? 26.342 -4.388 -9.643 1.00 59.56 78 PRO A O 1
ATOM 589 N N . PRO A 1 79 ? 27.008 -5.116 -7.605 1.00 62.72 79 PRO A N 1
ATOM 590 C CA . PRO A 1 79 ? 25.665 -5.398 -7.131 1.00 62.72 79 PRO A CA 1
ATOM 591 C C . PRO A 1 79 ? 24.800 -4.138 -7.278 1.00 62.72 79 PRO A C 1
ATOM 593 O O . PRO A 1 79 ? 25.043 -3.135 -6.604 1.00 62.72 79 PRO A O 1
ATOM 596 N N . ARG A 1 80 ? 23.822 -4.152 -8.190 1.00 67.25 80 ARG A N 1
ATOM 597 C CA . ARG A 1 80 ? 22.929 -3.005 -8.386 1.00 67.25 80 ARG A CA 1
ATOM 598 C C . ARG A 1 80 ? 21.877 -3.004 -7.274 1.00 67.25 80 ARG A C 1
ATOM 600 O O . ARG A 1 80 ? 21.327 -4.068 -6.987 1.00 67.25 80 ARG A O 1
ATOM 607 N N . PRO A 1 81 ? 21.583 -1.850 -6.650 1.00 69.25 81 PRO A N 1
ATOM 608 C CA . PRO A 1 81 ? 20.472 -1.750 -5.714 1.00 69.25 81 PRO A CA 1
ATOM 609 C C . PRO A 1 81 ? 19.175 -2.220 -6.373 1.00 69.25 81 PRO A C 1
ATOM 611 O O . PRO A 1 81 ? 18.883 -1.836 -7.507 1.00 69.25 81 PRO A O 1
ATOM 614 N N . VAL A 1 82 ? 18.409 -3.035 -5.658 1.00 82.56 82 VAL A N 1
ATOM 615 C CA . VAL A 1 82 ? 17.120 -3.550 -6.126 1.00 82.56 82 VAL A CA 1
ATOM 616 C C . VAL A 1 82 ? 16.046 -2.532 -5.768 1.00 82.56 82 VAL A C 1
ATOM 618 O O . VAL A 1 82 ? 16.121 -1.871 -4.736 1.00 82.56 82 VAL A O 1
ATOM 621 N N . GLU A 1 83 ? 15.051 -2.347 -6.621 1.00 83.62 83 GLU A N 1
ATOM 622 C CA . GLU A 1 83 ? 13.945 -1.438 -6.323 1.00 83.62 83 GLU A CA 1
ATOM 623 C C . GLU A 1 83 ? 12.879 -2.152 -5.496 1.00 83.62 83 GLU A C 1
ATOM 625 O O . GLU A 1 83 ? 12.487 -3.272 -5.808 1.00 83.62 83 GLU A O 1
ATOM 630 N N . ALA A 1 84 ? 12.421 -1.502 -4.426 1.00 83.81 84 ALA A N 1
ATOM 631 C CA . ALA A 1 84 ? 11.330 -2.008 -3.603 1.00 83.81 84 ALA A CA 1
ATOM 632 C C . ALA A 1 84 ? 9.962 -1.742 -4.255 1.00 83.81 84 ALA A C 1
ATOM 634 O O . ALA A 1 84 ? 9.841 -1.110 -5.307 1.00 83.81 84 ALA A O 1
ATOM 635 N N . SER A 1 85 ? 8.897 -2.141 -3.556 1.00 81.00 85 SER A N 1
ATOM 636 C CA . SER A 1 85 ? 7.519 -1.797 -3.921 1.00 81.00 85 SER A CA 1
ATOM 637 C C . SER A 1 85 ? 7.280 -0.286 -4.032 1.00 81.00 85 SER A C 1
ATOM 639 O O . SER A 1 85 ? 6.633 0.151 -4.974 1.00 81.00 85 SER A O 1
ATOM 641 N N . GLY A 1 86 ? 7.853 0.513 -3.124 1.00 82.38 86 GLY A N 1
ATOM 642 C CA . GLY A 1 86 ? 7.762 1.980 -3.127 1.00 82.38 86 GLY A CA 1
ATOM 643 C C . GLY A 1 86 ? 8.926 2.668 -3.853 1.00 82.38 86 GLY A C 1
ATOM 644 O O . GLY A 1 86 ? 9.447 2.166 -4.844 1.00 82.38 86 GLY A O 1
ATOM 645 N N . THR A 1 87 ? 9.374 3.820 -3.354 1.00 82.19 87 THR A N 1
ATOM 646 C CA . THR A 1 87 ? 10.512 4.578 -3.925 1.00 82.19 87 THR A CA 1
ATOM 647 C C . THR A 1 87 ? 11.868 4.211 -3.312 1.00 82.19 87 THR A C 1
ATOM 649 O O . THR A 1 87 ? 12.900 4.768 -3.691 1.00 82.19 87 THR A O 1
ATOM 652 N N . SER A 1 88 ? 11.885 3.264 -2.374 1.00 86.19 88 SER A N 1
ATOM 653 C CA . SER A 1 88 ? 13.097 2.815 -1.692 1.00 86.19 88 SER A CA 1
ATOM 654 C C . SER A 1 88 ? 13.994 1.964 -2.592 1.00 86.19 88 SER A C 1
ATOM 656 O O . SER A 1 88 ? 13.524 1.161 -3.402 1.00 86.19 88 SER A O 1
ATOM 658 N N . ARG A 1 89 ? 15.307 2.093 -2.382 1.00 86.81 89 ARG A N 1
ATOM 659 C CA . ARG A 1 89 ? 16.321 1.186 -2.928 1.00 86.81 89 ARG A CA 1
ATOM 660 C C . ARG A 1 89 ? 16.756 0.203 -1.849 1.00 86.81 89 ARG A C 1
ATOM 662 O O . ARG A 1 89 ? 17.043 0.602 -0.724 1.00 86.81 89 ARG A O 1
ATOM 669 N N . LEU A 1 90 ? 16.811 -1.065 -2.215 1.00 87.81 90 LEU A N 1
ATOM 670 C CA . LEU A 1 90 ? 17.226 -2.178 -1.379 1.00 87.81 90 LEU A CA 1
ATOM 671 C C . LEU A 1 90 ? 18.674 -2.575 -1.695 1.00 87.81 90 LEU A C 1
ATOM 673 O O . LEU A 1 90 ? 19.126 -2.397 -2.835 1.00 87.81 90 LEU A O 1
ATOM 677 N N . PRO A 1 91 ? 19.420 -3.125 -0.719 1.00 89.50 91 PRO A N 1
ATOM 678 C CA . PRO A 1 91 ? 20.709 -3.745 -0.984 1.00 89.50 91 PRO A CA 1
ATOM 679 C C . PRO A 1 91 ? 20.585 -4.798 -2.084 1.00 89.50 91 PRO A C 1
ATOM 681 O O . PRO A 1 91 ? 19.625 -5.558 -2.128 1.00 89.50 91 PRO A O 1
ATOM 684 N N . ALA A 1 92 ? 21.596 -4.901 -2.940 1.00 84.88 92 ALA A N 1
ATOM 685 C CA . ALA A 1 92 ? 21.597 -5.888 -4.018 1.00 84.88 92 ALA A CA 1
ATOM 686 C C . ALA A 1 92 ? 21.501 -7.347 -3.530 1.00 84.88 92 ALA A C 1
ATOM 688 O O . ALA A 1 92 ? 21.105 -8.231 -4.285 1.00 84.88 92 ALA A O 1
ATOM 689 N N . ALA A 1 93 ? 21.874 -7.596 -2.269 1.00 85.81 93 ALA A N 1
ATOM 690 C CA . ALA A 1 93 ? 21.779 -8.904 -1.629 1.00 85.81 93 ALA A CA 1
ATOM 691 C C . ALA A 1 93 ? 20.330 -9.381 -1.422 1.00 85.81 93 ALA A C 1
ATOM 693 O O . ALA A 1 93 ? 20.130 -10.582 -1.275 1.00 85.81 93 ALA A O 1
ATOM 694 N N . GLU A 1 94 ? 19.340 -8.479 -1.454 1.00 84.81 94 GLU A N 1
ATOM 695 C CA . GLU A 1 94 ? 17.914 -8.839 -1.369 1.00 84.81 94 GLU A CA 1
ATOM 696 C C . GLU A 1 94 ? 17.430 -9.627 -2.598 1.00 84.81 94 GLU A C 1
ATOM 698 O O . GLU A 1 94 ? 16.393 -10.284 -2.557 1.00 84.81 94 GLU A O 1
ATOM 703 N N . GLY A 1 95 ? 18.202 -9.619 -3.692 1.00 80.56 95 GLY A N 1
ATOM 704 C CA . GLY A 1 95 ? 17.837 -10.310 -4.924 1.00 80.56 95 GLY A CA 1
ATOM 705 C C . GLY A 1 95 ? 16.684 -9.629 -5.663 1.00 80.56 95 GLY A C 1
ATOM 706 O O . GLY A 1 95 ? 16.178 -8.590 -5.258 1.00 80.56 95 GLY A O 1
ATOM 707 N N . MET A 1 96 ? 16.297 -10.179 -6.813 1.00 79.81 96 MET A N 1
ATOM 708 C CA . MET A 1 96 ? 15.250 -9.582 -7.645 1.00 79.81 96 MET A CA 1
ATOM 709 C C . MET A 1 96 ? 13.876 -9.669 -6.969 1.00 79.81 96 MET A C 1
ATOM 711 O O . MET A 1 96 ? 13.541 -10.691 -6.370 1.00 79.81 96 MET A O 1
ATOM 715 N N . MET A 1 97 ? 13.061 -8.620 -7.125 1.00 84.56 97 MET A N 1
ATOM 716 C CA . MET A 1 97 ? 11.690 -8.598 -6.614 1.00 84.56 97 MET A CA 1
ATOM 717 C C . MET A 1 97 ? 10.893 -9.813 -7.125 1.00 84.56 97 MET A C 1
ATOM 719 O O . MET A 1 97 ? 10.840 -10.039 -8.344 1.00 84.56 97 MET A O 1
ATOM 723 N N . PRO A 1 98 ? 10.247 -10.581 -6.226 1.00 86.62 98 PRO A N 1
ATOM 724 C CA . PRO A 1 98 ? 9.367 -11.672 -6.618 1.00 86.62 98 PRO A CA 1
ATOM 725 C C . PRO A 1 98 ? 8.217 -11.159 -7.485 1.00 86.62 98 PRO A C 1
ATOM 727 O O . PRO A 1 98 ? 7.662 -10.096 -7.229 1.00 86.62 98 PRO A O 1
ATOM 730 N N . GLY A 1 99 ? 7.818 -11.929 -8.490 1.00 91.38 99 GLY A N 1
ATOM 731 C CA . GLY A 1 99 ? 6.730 -11.558 -9.388 1.00 91.38 99 GLY A CA 1
ATOM 732 C C . GLY A 1 99 ? 6.726 -12.407 -10.649 1.00 91.38 99 GLY A C 1
ATOM 733 O O . GLY A 1 99 ? 7.697 -13.100 -10.953 1.00 91.38 99 GLY A O 1
ATOM 734 N N . LEU A 1 100 ? 5.618 -12.359 -11.378 1.00 95.56 100 LEU A N 1
ATOM 735 C CA . LEU A 1 100 ? 5.532 -12.910 -12.719 1.00 95.56 100 LEU A CA 1
ATOM 736 C C . LEU A 1 100 ? 6.155 -11.905 -13.684 1.00 95.56 100 LEU A C 1
ATOM 738 O O . LEU A 1 100 ? 5.579 -10.845 -13.919 1.00 95.56 100 LEU A O 1
ATOM 742 N N . HIS A 1 101 ? 7.314 -12.251 -14.235 1.00 93.69 101 HIS A N 1
ATOM 743 C CA . HIS A 1 101 ? 7.984 -11.466 -15.270 1.00 93.69 101 HIS A CA 1
ATOM 744 C C . HIS A 1 101 ? 7.531 -11.933 -16.655 1.00 93.69 101 HIS A C 1
ATOM 746 O O . HIS A 1 101 ? 7.406 -13.135 -16.895 1.00 93.69 101 HIS A O 1
ATOM 752 N N . PHE A 1 102 ? 7.272 -11.001 -17.567 1.00 95.31 102 PHE A N 1
ATOM 753 C CA . PHE A 1 102 ? 6.808 -11.299 -18.923 1.00 95.31 102 PHE A CA 1
ATOM 754 C C . PHE A 1 102 ? 7.265 -10.227 -19.913 1.00 95.31 102 PHE A C 1
ATOM 756 O O . PHE A 1 102 ? 7.431 -9.068 -19.553 1.00 95.31 102 PHE A O 1
ATOM 763 N N . GLY A 1 103 ? 7.466 -10.598 -21.176 1.00 96.25 103 GLY A N 1
ATOM 764 C CA . GLY A 1 103 ? 7.767 -9.627 -22.230 1.00 96.25 103 GLY A CA 1
ATOM 765 C C . GLY A 1 103 ? 6.504 -8.898 -22.691 1.00 96.25 103 GLY A C 1
ATOM 766 O O . GLY A 1 103 ? 5.477 -9.539 -22.912 1.00 96.25 103 GLY A O 1
ATOM 767 N N . LEU A 1 104 ? 6.582 -7.576 -22.875 1.00 95.00 104 LEU A N 1
ATOM 768 C CA . LEU A 1 104 ? 5.528 -6.786 -23.535 1.00 95.00 104 LEU A CA 1
ATOM 769 C C . LEU A 1 104 ? 5.826 -6.496 -25.018 1.00 95.00 104 LEU A C 1
ATOM 771 O O . LEU A 1 104 ? 4.960 -5.971 -25.713 1.00 95.00 104 LEU A O 1
ATOM 775 N N . GLY A 1 105 ? 7.016 -6.860 -25.511 1.00 94.31 105 GLY A N 1
ATOM 776 C CA . GLY A 1 105 ? 7.475 -6.567 -26.875 1.00 94.31 105 GLY A CA 1
ATOM 777 C C . GLY A 1 105 ? 8.332 -5.301 -26.955 1.00 94.31 105 GLY A C 1
ATOM 778 O O . GLY A 1 105 ? 8.392 -4.517 -26.012 1.00 94.31 105 GLY A O 1
ATOM 779 N N . ASP A 1 106 ? 9.048 -5.121 -28.068 1.00 93.31 106 ASP A N 1
ATOM 780 C CA . ASP A 1 106 ? 9.888 -3.940 -28.343 1.00 93.31 106 ASP A CA 1
ATOM 781 C C . ASP A 1 106 ? 10.891 -3.583 -27.226 1.00 93.31 106 ASP A C 1
ATOM 783 O O . ASP A 1 106 ? 11.159 -2.405 -26.962 1.00 93.31 106 ASP A O 1
ATOM 787 N N . GLY A 1 107 ? 11.431 -4.596 -26.542 1.00 91.81 107 GLY A N 1
ATOM 788 C CA . GLY A 1 107 ? 12.379 -4.434 -25.434 1.00 91.81 107 GLY A CA 1
ATOM 789 C C . GLY A 1 107 ? 11.746 -4.057 -24.089 1.00 91.81 107 GLY A C 1
ATOM 790 O O . GLY A 1 107 ? 12.475 -3.785 -23.140 1.00 91.81 107 GLY A O 1
ATOM 791 N N . TRP A 1 108 ? 10.413 -4.033 -23.984 1.00 96.62 108 TRP A N 1
ATOM 792 C CA . TRP A 1 108 ? 9.720 -3.843 -22.711 1.00 96.62 108 TRP A CA 1
ATOM 793 C C . TRP A 1 108 ? 9.594 -5.149 -21.932 1.00 96.62 108 TRP A C 1
ATOM 795 O O . TRP A 1 108 ? 9.102 -6.161 -22.445 1.00 96.62 108 TRP A O 1
ATOM 805 N N . MET A 1 109 ? 9.948 -5.074 -20.654 1.00 95.75 109 MET A N 1
ATOM 806 C CA . MET A 1 109 ? 9.771 -6.133 -19.672 1.00 95.75 109 MET A CA 1
ATOM 807 C C . MET A 1 109 ? 8.732 -5.717 -18.641 1.00 95.75 109 MET A C 1
ATOM 809 O O . MET A 1 109 ? 8.750 -4.608 -18.115 1.00 95.75 109 MET A O 1
ATOM 813 N N . GLY A 1 110 ? 7.806 -6.620 -18.371 1.00 95.12 110 GLY A N 1
ATOM 814 C CA . GLY A 1 110 ? 6.726 -6.451 -17.422 1.00 95.12 110 GLY A CA 1
ATOM 815 C C . GLY A 1 110 ? 6.953 -7.296 -16.195 1.00 95.12 110 GLY A C 1
ATOM 816 O O . GLY A 1 110 ? 7.494 -8.397 -16.292 1.00 95.12 110 GLY A O 1
ATOM 817 N N . MET A 1 111 ? 6.474 -6.810 -15.058 1.00 95.19 111 MET A N 1
ATOM 818 C CA . MET A 1 111 ? 6.355 -7.625 -13.863 1.00 95.19 111 MET A CA 1
ATOM 819 C C . MET A 1 111 ? 5.021 -7.375 -13.172 1.00 95.19 111 MET A C 1
ATOM 821 O O . MET A 1 111 ? 4.631 -6.234 -12.936 1.00 95.19 111 MET A O 1
ATOM 825 N N . ALA A 1 112 ? 4.320 -8.461 -12.860 1.00 96.00 112 ALA A N 1
ATOM 826 C CA . ALA A 1 112 ? 3.132 -8.448 -12.025 1.00 96.00 112 ALA A CA 1
ATOM 827 C C . ALA A 1 112 ? 3.440 -9.145 -10.700 1.00 96.00 112 ALA A C 1
ATOM 829 O O . ALA A 1 112 ? 3.876 -10.297 -10.675 1.00 96.00 112 ALA A O 1
ATOM 830 N N . HIS A 1 113 ? 3.183 -8.465 -9.591 1.00 95.62 113 HIS A N 1
ATOM 831 C CA . HIS A 1 113 ? 3.318 -9.018 -8.251 1.00 95.62 113 HIS A CA 1
ATOM 832 C C . HIS A 1 113 ? 2.077 -8.684 -7.437 1.00 95.62 113 HIS A C 1
ATOM 834 O O . HIS A 1 113 ? 1.469 -7.641 -7.633 1.00 95.62 113 HIS A O 1
ATOM 840 N N . GLY A 1 114 ? 1.661 -9.560 -6.535 1.00 94.56 114 GLY A N 1
ATOM 841 C CA . GLY A 1 114 ? 0.474 -9.281 -5.749 1.00 94.56 114 GLY A CA 1
ATOM 842 C C . GLY A 1 114 ? 0.077 -10.405 -4.819 1.00 94.56 114 GLY A C 1
ATOM 843 O O . GLY A 1 114 ? 0.565 -11.530 -4.927 1.00 94.56 114 GLY A O 1
ATOM 844 N N . TYR A 1 115 ? -0.836 -10.083 -3.914 1.00 95.62 115 TYR A N 1
ATOM 845 C CA . TYR A 1 115 ? -1.481 -11.031 -3.021 1.00 95.62 115 TYR A CA 1
ATOM 846 C C . TYR A 1 115 ? -2.905 -10.581 -2.688 1.00 95.62 115 TYR A C 1
ATOM 848 O O . TYR A 1 115 ? -3.250 -9.403 -2.790 1.00 95.62 115 TYR A O 1
ATOM 856 N N . ALA A 1 116 ? -3.715 -11.533 -2.231 1.00 96.69 116 ALA A N 1
ATOM 857 C CA . ALA A 1 116 ? -5.000 -11.278 -1.599 1.00 96.69 116 ALA A CA 1
ATOM 858 C C . ALA A 1 116 ? -5.202 -12.303 -0.479 1.00 96.69 116 ALA A C 1
ATOM 860 O O . ALA A 1 116 ? -5.214 -13.508 -0.733 1.00 96.69 116 ALA A O 1
ATOM 861 N N . TRP A 1 117 ? -5.351 -11.824 0.752 1.00 97.00 117 TRP A N 1
ATOM 862 C CA . TRP A 1 117 ? -5.487 -12.656 1.942 1.00 97.00 117 TRP A CA 1
ATOM 863 C C . TRP A 1 117 ? -6.781 -12.330 2.673 1.00 97.00 117 TRP A C 1
ATOM 865 O O . TRP A 1 117 ? -7.049 -11.171 2.975 1.00 97.00 117 TRP A O 1
ATOM 875 N N . GLY A 1 118 ? -7.571 -13.359 2.979 1.00 96.69 118 GLY A N 1
ATOM 876 C CA . GLY A 1 118 ? -8.693 -13.235 3.906 1.00 96.69 118 GLY A CA 1
ATOM 877 C C . GLY A 1 118 ? -8.182 -13.194 5.343 1.00 96.69 118 GLY A C 1
ATOM 878 O O . GLY A 1 118 ? -7.405 -14.058 5.744 1.00 96.69 118 GLY A O 1
ATOM 879 N N . ILE A 1 119 ? -8.618 -12.200 6.108 1.00 96.50 119 ILE A N 1
ATOM 880 C CA . ILE A 1 119 ? -8.198 -11.962 7.486 1.00 96.50 119 ILE A CA 1
ATOM 881 C C . ILE A 1 119 ? -9.440 -11.855 8.359 1.00 96.50 119 ILE A C 1
ATOM 883 O O . ILE A 1 119 ? -10.336 -11.063 8.076 1.00 96.50 119 ILE A O 1
ATOM 887 N N . TYR A 1 120 ? -9.473 -12.636 9.434 1.00 96.69 120 TYR A N 1
ATOM 888 C CA . TYR A 1 120 ? -10.400 -12.442 10.542 1.00 96.69 120 TYR A CA 1
ATOM 889 C C . TYR A 1 120 ? -9.621 -11.913 11.745 1.00 96.69 120 TYR A C 1
ATOM 891 O O . TYR A 1 120 ? -8.585 -12.475 12.100 1.00 96.69 120 TYR A O 1
ATOM 899 N N . THR A 1 121 ? -10.117 -10.844 12.357 1.00 95.50 121 THR A N 1
ATOM 900 C CA . THR A 1 121 ? -9.562 -10.263 13.580 1.00 95.50 121 THR A CA 1
ATOM 901 C C . THR A 1 121 ? -10.637 -10.185 14.655 1.00 95.50 121 THR A C 1
ATOM 903 O O . THR A 1 121 ? -11.797 -9.934 14.339 1.00 95.50 121 THR A O 1
ATOM 906 N N . ASP A 1 122 ? -10.236 -10.395 15.906 1.00 96.56 122 ASP A N 1
ATOM 907 C CA . ASP A 1 122 ? -11.033 -10.180 17.115 1.00 96.56 122 ASP A CA 1
ATOM 908 C C . ASP A 1 122 ? -10.108 -9.544 18.158 1.00 96.56 122 ASP A C 1
ATOM 910 O O . ASP A 1 122 ? -9.184 -10.184 18.666 1.00 96.56 122 ASP A O 1
ATOM 914 N N . GLN A 1 123 ? -10.305 -8.250 18.407 1.00 94.44 123 GLN A N 1
ATOM 915 C CA . GLN A 1 123 ? -9.443 -7.459 19.289 1.00 94.44 123 GLN A CA 1
ATOM 916 C C . GLN A 1 123 ? -9.909 -7.473 20.760 1.00 94.44 123 GLN A C 1
ATOM 918 O O . GLN A 1 123 ? -9.142 -7.088 21.642 1.00 94.44 123 GLN A O 1
ATOM 923 N N . GLY A 1 124 ? -11.144 -7.914 21.042 1.00 94.00 124 GLY A N 1
ATOM 924 C CA . GLY A 1 124 ? -11.727 -7.992 22.386 1.00 94.00 124 GLY A CA 1
ATOM 925 C C . GLY A 1 124 ? -11.788 -6.684 23.207 1.00 94.00 124 GLY A C 1
ATOM 926 O O . GLY A 1 124 ? -11.279 -5.624 22.850 1.00 94.00 124 GLY A O 1
ATOM 927 N N . GLY A 1 125 ? -12.414 -6.761 24.386 1.00 94.44 125 GLY A N 1
ATOM 928 C CA . GLY A 1 125 ? -12.482 -5.651 25.347 1.00 94.44 125 GLY A CA 1
ATOM 929 C C . GLY A 1 125 ? -13.390 -4.475 24.933 1.00 94.44 125 GLY A C 1
ATOM 930 O O . GLY A 1 125 ? -13.982 -4.486 23.860 1.00 94.44 125 GLY A O 1
ATOM 931 N N . PRO A 1 126 ? -13.530 -3.433 25.779 1.00 93.50 126 PRO A N 1
ATOM 932 C CA . PRO A 1 126 ? -14.503 -2.353 25.549 1.00 93.50 126 PRO A CA 1
ATOM 933 C C . PRO A 1 126 ? -14.212 -1.448 24.343 1.00 93.50 126 PRO A C 1
ATOM 935 O O . PRO A 1 126 ? -15.090 -0.699 23.925 1.00 93.50 126 PRO A O 1
ATOM 938 N N . ARG A 1 127 ? -12.968 -1.459 23.847 1.00 94.19 127 ARG A N 1
ATOM 939 C CA . ARG A 1 127 ? -12.501 -0.657 22.702 1.00 94.19 127 ARG A CA 1
ATOM 940 C C . ARG A 1 127 ? -12.283 -1.492 21.436 1.00 94.19 127 ARG A C 1
ATOM 942 O O . ARG A 1 127 ? -12.066 -0.910 20.379 1.00 94.19 127 ARG A O 1
ATOM 949 N N . GLY A 1 128 ? -12.278 -2.821 21.551 1.00 93.69 128 GLY A N 1
ATOM 950 C CA . GLY A 1 128 ? -12.052 -3.713 20.420 1.00 93.69 128 GLY A CA 1
ATOM 951 C C . GLY A 1 128 ? -13.329 -4.014 19.653 1.00 93.69 128 GLY A C 1
ATOM 952 O O . GLY A 1 128 ? -14.434 -3.671 20.069 1.00 93.69 128 GLY A O 1
ATOM 953 N N . ASP A 1 129 ? -13.138 -4.644 18.506 1.00 94.88 129 ASP A N 1
ATOM 954 C CA . ASP A 1 129 ? -14.179 -5.039 17.565 1.00 94.88 129 ASP A CA 1
ATOM 955 C C . ASP A 1 129 ? -13.652 -6.241 16.766 1.00 94.88 129 ASP A C 1
ATOM 957 O O . ASP A 1 129 ? -12.432 -6.463 16.711 1.00 94.88 129 ASP A O 1
ATOM 961 N N . ASP A 1 130 ? -14.552 -7.006 16.159 1.00 95.56 130 ASP A N 1
ATOM 962 C CA . ASP A 1 130 ? -14.218 -8.127 15.287 1.00 95.56 130 ASP A CA 1
ATOM 963 C C . ASP A 1 130 ? -14.513 -7.797 13.818 1.00 95.56 130 ASP A C 1
ATOM 965 O O . ASP A 1 130 ? -15.400 -7.010 13.484 1.00 95.56 130 ASP A O 1
ATOM 969 N N . LYS A 1 131 ? -13.718 -8.350 12.896 1.00 95.56 131 LYS A N 1
ATOM 970 C CA . LYS A 1 131 ? -13.946 -8.149 11.459 1.00 95.56 131 LYS A CA 1
ATOM 971 C C . LYS A 1 131 ? -13.336 -9.251 10.610 1.00 95.56 131 LYS A C 1
ATOM 973 O O . LYS A 1 131 ? -12.166 -9.589 10.763 1.00 95.56 131 LYS A O 1
ATOM 978 N N . LEU A 1 132 ? -14.105 -9.717 9.629 1.00 96.56 132 LEU A N 1
ATOM 979 C CA . LEU A 1 132 ? -13.599 -10.435 8.460 1.00 96.56 132 LEU A CA 1
ATOM 980 C C . LEU A 1 132 ? -13.398 -9.441 7.308 1.00 96.56 132 LEU A C 1
ATOM 982 O O . LEU A 1 132 ? -14.321 -8.709 6.949 1.00 96.56 132 LEU A O 1
ATOM 986 N N . TYR A 1 133 ? -12.207 -9.410 6.722 1.00 95.00 133 TYR A N 1
ATOM 987 C CA . TYR A 1 133 ? -11.870 -8.547 5.591 1.00 95.00 133 TYR A CA 1
ATOM 988 C C . TYR A 1 133 ? -10.824 -9.202 4.684 1.00 95.00 133 TYR A C 1
ATOM 990 O O . TYR A 1 133 ? -10.307 -10.275 4.985 1.00 95.00 133 TYR A O 1
ATOM 998 N N . VAL A 1 134 ? -10.539 -8.574 3.544 1.00 95.88 134 VAL A N 1
ATOM 999 C CA . VAL A 1 134 ? -9.467 -8.990 2.635 1.00 95.88 134 VAL A CA 1
ATOM 1000 C C . VAL A 1 134 ? -8.412 -7.896 2.615 1.00 95.88 134 VAL A C 1
ATOM 1002 O O . VAL A 1 134 ? -8.749 -6.745 2.354 1.00 95.88 134 VAL A O 1
ATOM 1005 N N . ALA A 1 135 ? -7.159 -8.259 2.881 1.00 95.12 135 ALA A N 1
ATOM 1006 C CA . ALA A 1 135 ? -6.007 -7.407 2.610 1.00 95.12 135 ALA A CA 1
ATOM 1007 C C . ALA A 1 135 ? -5.418 -7.799 1.260 1.00 95.12 135 ALA A C 1
ATOM 1009 O O . ALA A 1 135 ? -5.262 -8.989 0.960 1.00 95.12 135 ALA A O 1
ATOM 1010 N N . SER A 1 136 ? -5.103 -6.814 0.429 1.00 95.88 136 SER A N 1
ATOM 1011 C CA . SER A 1 136 ? -4.636 -7.089 -0.927 1.00 95.88 136 SER A CA 1
ATOM 1012 C C . SER A 1 136 ? -3.669 -6.038 -1.422 1.00 95.88 136 SER A C 1
ATOM 1014 O O . SER A 1 136 ? -3.756 -4.872 -1.051 1.00 95.88 136 SER A O 1
ATOM 1016 N N . MET A 1 137 ? -2.785 -6.460 -2.313 1.00 96.00 137 MET A N 1
ATOM 1017 C CA . MET A 1 137 ? -1.885 -5.574 -3.028 1.00 96.00 137 MET A CA 1
ATOM 1018 C C . MET A 1 137 ? -1.645 -6.153 -4.415 1.00 96.00 137 MET A C 1
ATOM 1020 O O . MET A 1 137 ? -1.458 -7.360 -4.571 1.00 96.00 137 MET A O 1
ATOM 1024 N N . ALA A 1 138 ? -1.661 -5.286 -5.415 1.00 96.25 138 ALA A N 1
ATOM 1025 C CA . ALA A 1 138 ? -1.260 -5.587 -6.773 1.00 96.25 138 ALA A CA 1
ATOM 1026 C C . ALA A 1 138 ? -0.251 -4.538 -7.227 1.00 96.25 138 ALA A C 1
ATOM 1028 O O . ALA A 1 138 ? -0.485 -3.339 -7.126 1.00 96.25 138 ALA A O 1
ATOM 1029 N N . MET A 1 139 ? 0.868 -5.002 -7.750 1.00 95.81 139 MET A N 1
ATOM 1030 C CA . MET A 1 139 ? 1.919 -4.200 -8.334 1.00 95.81 139 MET A CA 1
ATOM 1031 C C . MET A 1 139 ? 2.079 -4.596 -9.789 1.00 95.81 139 MET A C 1
ATOM 1033 O O . MET A 1 139 ? 2.255 -5.772 -10.112 1.00 95.81 139 MET A O 1
ATOM 1037 N N . LEU A 1 140 ? 2.057 -3.589 -10.651 1.00 95.62 140 LEU A N 1
ATOM 1038 C CA . LEU A 1 140 ? 2.402 -3.721 -12.055 1.00 95.62 140 LEU A CA 1
ATOM 1039 C C . LEU A 1 140 ? 3.612 -2.853 -12.350 1.00 95.62 140 LEU A C 1
ATOM 1041 O O . LEU A 1 140 ? 3.654 -1.682 -11.969 1.00 95.62 140 LEU A O 1
ATOM 1045 N N . MET A 1 141 ? 4.574 -3.431 -13.055 1.00 95.25 141 MET A N 1
ATOM 1046 C CA . MET A 1 141 ? 5.742 -2.733 -13.559 1.00 95.25 141 MET A CA 1
ATOM 1047 C C . MET A 1 141 ? 5.914 -2.957 -15.052 1.00 95.25 141 MET A C 1
ATOM 1049 O O . MET A 1 141 ? 5.651 -4.048 -15.555 1.00 95.25 141 MET A O 1
ATOM 1053 N N . ALA A 1 142 ? 6.388 -1.918 -15.732 1.00 95.38 142 ALA A N 1
ATOM 1054 C CA . ALA A 1 142 ? 6.891 -1.970 -17.094 1.00 95.38 142 ALA A CA 1
ATOM 1055 C C . ALA A 1 142 ? 8.233 -1.234 -17.144 1.00 95.38 142 ALA A C 1
ATOM 1057 O O . ALA A 1 142 ? 8.323 -0.070 -16.755 1.00 95.38 142 ALA A O 1
ATOM 1058 N N . GLU A 1 143 ? 9.271 -1.910 -17.613 1.00 93.94 143 GLU A N 1
ATOM 1059 C CA . GLU A 1 143 ? 10.632 -1.395 -17.697 1.00 93.94 143 GLU A CA 1
ATOM 1060 C C . GLU A 1 143 ? 11.175 -1.545 -19.116 1.00 93.94 143 GLU A C 1
ATOM 1062 O O . GLU A 1 143 ? 10.930 -2.553 -19.781 1.00 93.94 143 GLU A O 1
ATOM 1067 N N . LYS A 1 144 ? 11.928 -0.542 -19.570 1.00 94.62 144 LYS A N 1
ATOM 1068 C CA . LYS A 1 144 ? 12.713 -0.607 -20.800 1.00 94.62 144 LYS A CA 1
ATOM 1069 C C . LYS A 1 144 ? 14.054 0.090 -20.616 1.00 94.62 144 LYS A C 1
ATOM 1071 O O . LYS A 1 144 ? 14.118 1.214 -20.108 1.00 94.62 144 LYS A O 1
ATOM 1076 N N . ASP A 1 145 ? 15.109 -0.583 -21.058 1.00 92.81 145 ASP A N 1
ATOM 1077 C CA . ASP A 1 145 ? 16.450 -0.018 -21.175 1.00 92.81 145 ASP A CA 1
ATOM 1078 C C . ASP A 1 145 ? 16.646 0.578 -22.579 1.00 92.81 145 ASP A C 1
ATOM 1080 O O . ASP A 1 145 ? 16.194 0.021 -23.581 1.00 92.81 145 ASP A O 1
ATOM 1084 N N . PHE A 1 146 ? 17.293 1.737 -22.642 1.00 93.31 146 PHE A N 1
ATOM 1085 C CA . PHE A 1 146 ? 17.634 2.456 -23.869 1.00 93.31 146 PHE A CA 1
ATOM 1086 C C . PHE A 1 146 ? 19.156 2.548 -24.093 1.00 93.31 146 PHE A C 1
ATOM 1088 O O . PHE A 1 146 ? 19.598 3.356 -24.906 1.00 93.31 146 PHE A O 1
ATOM 1095 N N . GLY A 1 147 ? 19.964 1.763 -23.370 1.00 88.75 147 GLY A N 1
ATOM 1096 C CA . GLY A 1 147 ? 21.425 1.707 -23.531 1.00 88.75 147 GLY A CA 1
ATOM 1097 C C . GLY A 1 147 ? 22.175 2.858 -22.852 1.00 88.75 147 GLY A C 1
ATOM 1098 O O . GLY A 1 147 ? 23.316 3.158 -23.189 1.00 88.75 147 GLY A O 1
ATOM 1099 N N . GLY A 1 148 ? 21.533 3.538 -21.901 1.00 89.81 148 GLY A N 1
ATOM 1100 C CA . GLY A 1 148 ? 22.083 4.722 -21.223 1.00 89.81 148 GLY A CA 1
ATOM 1101 C C . GLY A 1 148 ? 21.085 5.418 -20.299 1.00 89.81 148 GLY A C 1
ATOM 1102 O O . GLY A 1 148 ? 21.467 6.168 -19.402 1.00 89.81 148 GLY A O 1
ATOM 1103 N N . ALA A 1 149 ? 19.799 5.122 -20.479 1.00 90.81 149 ALA A N 1
ATOM 1104 C CA . ALA A 1 149 ? 18.738 5.451 -19.546 1.00 90.81 149 ALA A CA 1
ATOM 1105 C C . ALA A 1 149 ? 17.783 4.265 -19.420 1.00 90.81 149 ALA A C 1
ATOM 1107 O O . ALA A 1 149 ? 17.542 3.541 -20.384 1.00 90.81 149 ALA A O 1
ATOM 1108 N N . ARG A 1 150 ? 17.199 4.117 -18.233 1.00 89.88 150 ARG A N 1
ATOM 1109 C CA . ARG A 1 150 ? 16.202 3.095 -17.936 1.00 89.88 150 ARG A CA 1
ATOM 1110 C C . ARG A 1 150 ? 14.907 3.768 -17.530 1.00 89.88 150 ARG A C 1
ATOM 1112 O O . ARG A 1 150 ? 14.894 4.543 -16.573 1.00 89.88 150 ARG A O 1
ATOM 1119 N N . LEU A 1 151 ? 13.837 3.486 -18.263 1.00 93.12 151 LEU A N 1
ATOM 1120 C CA . LEU A 1 151 ? 12.504 3.962 -17.924 1.00 93.12 151 LEU A CA 1
ATOM 1121 C C . LEU A 1 151 ? 11.755 2.837 -17.227 1.00 93.12 151 LEU A C 1
ATOM 1123 O O . LEU A 1 151 ? 11.556 1.777 -17.815 1.00 93.12 151 LEU A O 1
ATOM 1127 N N . GLN A 1 152 ? 11.318 3.095 -16.000 1.00 91.88 152 GLN A N 1
ATOM 1128 C CA . GLN A 1 152 ? 10.458 2.192 -15.251 1.00 91.88 152 GLN A CA 1
ATOM 1129 C C . GLN A 1 152 ? 9.155 2.907 -14.900 1.00 91.88 152 GLN A C 1
ATOM 1131 O O . GLN A 1 152 ? 9.156 4.005 -14.344 1.00 91.88 152 GLN A O 1
ATOM 1136 N N . LEU A 1 153 ? 8.044 2.262 -15.231 1.00 93.25 153 LEU A N 1
ATOM 1137 C CA . LEU A 1 153 ? 6.697 2.637 -14.839 1.00 93.25 153 LEU A CA 1
ATOM 1138 C C . LEU A 1 153 ? 6.226 1.623 -13.804 1.00 93.25 153 LEU A C 1
ATOM 1140 O O . LEU A 1 153 ? 6.314 0.421 -14.044 1.00 93.25 153 LEU A O 1
ATOM 1144 N N . LYS A 1 154 ? 5.727 2.100 -12.665 1.00 92.19 154 LYS A N 1
ATOM 1145 C CA . LYS A 1 154 ? 5.230 1.256 -11.578 1.00 92.19 154 LYS A CA 1
ATOM 1146 C C . LYS A 1 154 ? 3.904 1.787 -11.062 1.00 92.19 154 LYS A C 1
ATOM 1148 O O . LYS A 1 154 ? 3.726 2.996 -10.946 1.00 92.19 154 LYS A O 1
ATOM 1153 N N . SER A 1 155 ? 2.999 0.876 -10.735 1.00 93.38 155 SER A N 1
ATOM 1154 C CA . SER A 1 155 ? 1.728 1.181 -10.089 1.00 93.38 155 SER A CA 1
ATOM 1155 C C . SER A 1 155 ? 1.468 0.175 -8.977 1.00 93.38 155 SER A C 1
ATOM 1157 O O . SER A 1 155 ? 1.635 -1.027 -9.194 1.00 93.38 155 SER A O 1
ATOM 1159 N N . MET A 1 156 ? 1.068 0.673 -7.806 1.00 95.38 156 MET A N 1
ATOM 1160 C CA . MET A 1 156 ? 0.555 -0.129 -6.702 1.00 95.38 156 MET A CA 1
ATOM 1161 C C . MET A 1 156 ? -0.947 0.099 -6.561 1.00 95.38 156 MET A C 1
ATOM 1163 O O . MET A 1 156 ? -1.428 1.228 -6.648 1.00 95.38 156 MET A O 1
ATOM 1167 N N . MET A 1 157 ? -1.689 -0.983 -6.352 1.00 95.81 157 MET A N 1
ATOM 1168 C CA . MET A 1 157 ? -3.140 -0.974 -6.244 1.00 95.81 157 MET A CA 1
ATOM 1169 C C . MET A 1 157 ? -3.626 -1.880 -5.115 1.00 95.81 157 MET A C 1
ATOM 1171 O O . MET A 1 157 ? -2.967 -2.868 -4.786 1.00 95.81 157 MET A O 1
ATOM 1175 N N . SER A 1 158 ? -4.801 -1.581 -4.560 1.00 96.31 158 SER A N 1
ATOM 1176 C CA . SER A 1 158 ? -5.472 -2.420 -3.561 1.00 96.31 158 SER A CA 1
ATOM 1177 C C . SER A 1 158 ? -6.966 -2.573 -3.850 1.00 96.31 158 SER A C 1
ATOM 1179 O O . SER A 1 158 ? -7.622 -1.649 -4.320 1.00 96.31 158 SER A O 1
ATOM 1181 N N . ALA A 1 159 ? -7.522 -3.748 -3.547 1.00 95.62 159 ALA A N 1
ATOM 1182 C CA . ALA A 1 159 ? -8.964 -4.003 -3.559 1.00 95.62 159 ALA A CA 1
ATOM 1183 C C . ALA A 1 159 ? -9.647 -3.633 -2.228 1.00 95.62 159 ALA A C 1
ATOM 1185 O O . ALA A 1 159 ? -10.857 -3.809 -2.079 1.00 95.62 159 ALA A O 1
ATOM 1186 N N . GLU A 1 160 ? -8.893 -3.108 -1.263 1.00 94.75 160 GLU A N 1
ATOM 1187 C CA . GLU A 1 160 ? -9.405 -2.692 0.039 1.00 94.75 160 GLU A CA 1
ATOM 1188 C C . GLU A 1 160 ? -10.492 -1.604 0.008 1.00 94.75 160 GLU A C 1
ATOM 1190 O O . GLU A 1 160 ? -11.375 -1.684 0.858 1.00 94.75 160 GLU A O 1
ATOM 1195 N N . PRO A 1 161 ? -10.579 -0.685 -0.977 1.00 93.50 161 PRO A N 1
ATOM 1196 C CA . PRO A 1 161 ? -11.693 0.268 -1.059 1.00 93.50 161 PRO A CA 1
ATOM 1197 C C . PRO A 1 161 ? -13.080 -0.365 -1.243 1.00 93.50 161 PRO A C 1
ATOM 1199 O O . PRO A 1 161 ? -14.090 0.324 -1.141 1.00 93.50 161 PRO A O 1
ATOM 1202 N N . LEU A 1 162 ? -13.156 -1.670 -1.536 1.00 92.94 162 LEU A N 1
ATOM 1203 C CA . LEU A 1 162 ? -14.419 -2.413 -1.542 1.00 92.94 162 LEU A CA 1
ATOM 1204 C C . LEU A 1 162 ? -14.965 -2.658 -0.125 1.00 92.94 162 LEU A C 1
ATOM 1206 O O . LEU A 1 162 ? -16.123 -3.053 0.024 1.00 92.94 162 LEU A O 1
ATOM 1210 N N . MET A 1 163 ? -14.148 -2.453 0.912 1.00 93.62 163 MET A N 1
ATOM 1211 C CA . MET A 1 163 ? -14.575 -2.496 2.305 1.00 93.62 163 MET A CA 1
ATOM 1212 C C . MET A 1 163 ? -15.058 -1.123 2.781 1.00 93.62 163 MET A C 1
ATOM 1214 O O . MET A 1 163 ? -14.729 -0.087 2.212 1.00 93.62 163 MET A O 1
ATOM 1218 N N . ASP A 1 164 ? -15.826 -1.116 3.870 1.00 93.06 164 ASP A N 1
ATOM 1219 C CA . ASP A 1 164 ? -16.276 0.126 4.499 1.00 93.06 164 ASP A CA 1
ATOM 1220 C C . ASP A 1 164 ? -15.100 1.056 4.862 1.00 93.06 164 ASP A C 1
ATOM 1222 O O . ASP A 1 164 ? -14.092 0.595 5.402 1.00 93.06 164 ASP A O 1
ATOM 1226 N N . ALA A 1 165 ? -15.260 2.362 4.620 1.00 92.88 165 ALA A N 1
ATOM 1227 C CA . ALA A 1 165 ? -14.222 3.378 4.821 1.00 92.88 165 ALA A CA 1
ATOM 1228 C C . ALA A 1 165 ? -13.719 3.468 6.272 1.00 92.88 165 ALA A C 1
ATOM 1230 O O . ALA A 1 165 ? -12.600 3.912 6.511 1.00 92.88 165 ALA A O 1
ATOM 1231 N N . ARG A 1 166 ? -14.502 2.997 7.253 1.00 92.00 166 ARG A N 1
ATOM 1232 C CA . ARG A 1 166 ? -14.070 2.875 8.652 1.00 92.00 166 ARG A CA 1
ATOM 1233 C C . ARG A 1 166 ? -13.001 1.792 8.860 1.00 92.00 166 ARG A C 1
ATOM 1235 O O . ARG A 1 166 ? -12.512 1.618 9.977 1.00 92.00 166 ARG A O 1
ATOM 1242 N N . GLY A 1 167 ? -12.706 1.013 7.819 1.00 94.50 167 GLY A N 1
ATOM 1243 C CA . GLY A 1 167 ? -11.645 0.020 7.763 1.00 94.50 167 GLY A CA 1
ATOM 1244 C C . GLY A 1 167 ? -11.743 -1.035 8.852 1.00 94.50 167 GLY A C 1
ATOM 1245 O O . GLY A 1 167 ? -12.849 -1.461 9.217 1.00 94.50 167 GLY A O 1
ATOM 1246 N N . TYR A 1 168 ? -10.610 -1.529 9.335 1.00 95.00 168 TYR A N 1
ATOM 1247 C CA . TYR A 1 168 ? -10.558 -2.688 10.227 1.00 95.00 168 TYR A CA 1
ATOM 1248 C C . TYR A 1 168 ? -10.094 -2.336 11.649 1.00 95.00 168 TYR A C 1
ATOM 1250 O O . TYR A 1 168 ? -9.426 -1.319 11.844 1.00 95.00 168 TYR A O 1
ATOM 1258 N N . PRO A 1 169 ? -10.474 -3.148 12.656 1.00 96.12 169 PRO A N 1
ATOM 1259 C CA . PRO A 1 169 ? -10.062 -2.942 14.041 1.00 96.12 169 PRO A CA 1
ATOM 1260 C C . PRO A 1 169 ? -8.539 -3.026 14.204 1.00 96.12 169 PRO A C 1
ATOM 1262 O O . PRO A 1 169 ? -7.923 -4.040 13.870 1.00 96.12 169 PRO A O 1
ATOM 1265 N N . ASN A 1 170 ? -7.936 -1.978 14.759 1.00 95.38 170 ASN A N 1
ATOM 1266 C CA . ASN A 1 170 ? -6.512 -1.899 15.070 1.00 95.38 170 ASN A CA 1
ATOM 1267 C C . ASN A 1 170 ? -6.331 -1.113 16.376 1.00 95.38 170 ASN A C 1
ATOM 1269 O O . ASN A 1 170 ? -6.249 0.114 16.355 1.00 95.38 170 ASN A O 1
ATOM 1273 N N . LEU A 1 171 ? -6.350 -1.804 17.522 1.00 95.81 171 LEU A N 1
ATOM 1274 C CA . LEU A 1 171 ? -6.288 -1.148 18.833 1.00 95.81 171 LEU A CA 1
ATOM 1275 C C . LEU A 1 171 ? -5.066 -0.230 18.943 1.00 95.81 171 LEU A C 1
ATOM 1277 O O . LEU A 1 171 ? -3.972 -0.573 18.503 1.00 95.81 171 LEU A O 1
ATOM 1281 N N . PHE A 1 172 ? -5.264 0.929 19.572 1.00 94.38 172 PHE A N 1
ATOM 1282 C CA . PHE A 1 172 ? -4.271 1.993 19.740 1.00 94.38 172 PHE A CA 1
ATOM 1283 C C . PHE A 1 172 ? -3.883 2.741 18.454 1.00 94.38 172 PHE A C 1
ATOM 1285 O O . PHE A 1 172 ? -3.162 3.736 18.547 1.00 94.38 172 PHE A O 1
ATOM 1292 N N . ALA A 1 173 ? -4.393 2.343 17.281 1.00 95.31 173 ALA A N 1
ATOM 1293 C CA . ALA A 1 173 ? -4.246 3.131 16.062 1.00 95.31 173 ALA A CA 1
ATOM 1294 C C . ALA A 1 173 ? -5.019 4.451 16.183 1.00 95.31 173 ALA A C 1
ATOM 1296 O O . ALA A 1 173 ? -6.174 4.486 16.614 1.00 95.31 173 ALA A O 1
ATOM 1297 N N . THR A 1 174 ? -4.361 5.552 15.829 1.00 94.12 174 THR A N 1
ATOM 1298 C CA . THR A 1 174 ? -4.921 6.909 15.837 1.00 94.12 174 THR A CA 1
ATOM 1299 C C . THR A 1 174 ? -4.212 7.753 14.779 1.00 94.12 174 THR A C 1
ATOM 1301 O O . THR A 1 174 ? -3.112 7.407 14.355 1.00 94.12 174 THR A O 1
ATOM 1304 N N . GLY A 1 175 ? -4.810 8.882 14.395 1.00 93.00 175 GLY A N 1
ATOM 1305 C CA . GLY A 1 175 ? -4.193 9.855 13.480 1.00 93.00 175 GLY A CA 1
ATOM 1306 C C . GLY A 1 175 ? -4.709 9.790 12.043 1.00 93.00 175 GLY A C 1
ATOM 1307 O O . GLY A 1 175 ? -4.352 10.641 11.235 1.00 93.00 175 GLY A O 1
ATOM 1308 N N . GLU A 1 176 ? -5.594 8.842 11.748 1.00 94.50 176 GLU A N 1
ATOM 1309 C CA . GLU A 1 176 ? -6.259 8.707 10.453 1.00 94.50 176 GLU A CA 1
ATOM 1310 C C . GLU A 1 176 ? -7.687 9.235 10.495 1.00 94.50 176 GLU A C 1
ATOM 1312 O O . GLU A 1 176 ? -8.269 9.439 11.562 1.00 94.50 176 GLU A O 1
ATOM 1317 N N . THR A 1 177 ? -8.266 9.451 9.317 1.00 93.81 177 THR A N 1
ATOM 1318 C CA . THR A 1 177 ? -9.658 9.879 9.178 1.00 93.81 177 THR A CA 1
ATOM 1319 C C . THR A 1 177 ? -10.345 9.080 8.084 1.00 93.81 177 THR A C 1
ATOM 1321 O O . THR A 1 177 ? -9.721 8.745 7.082 1.00 93.81 177 THR A O 1
ATOM 1324 N N . ALA A 1 178 ? -11.639 8.825 8.251 1.00 92.19 178 ALA A N 1
ATOM 1325 C CA . ALA A 1 178 ? -12.507 8.274 7.222 1.00 92.19 178 ALA A CA 1
ATOM 1326 C C . ALA A 1 178 ? -13.729 9.178 7.079 1.00 92.19 178 ALA A C 1
ATOM 1328 O O . ALA A 1 178 ? -14.407 9.468 8.062 1.00 92.19 178 ALA A O 1
ATOM 1329 N N . ASN A 1 179 ? -14.016 9.639 5.859 1.00 90.62 179 ASN A N 1
ATOM 1330 C CA . ASN A 1 179 ? -15.130 10.558 5.578 1.00 90.62 179 ASN A CA 1
ATOM 1331 C C . ASN A 1 179 ? -15.119 11.842 6.437 1.00 90.62 179 ASN A C 1
ATOM 1333 O O . ASN A 1 179 ? -16.172 12.369 6.782 1.00 90.62 179 ASN A O 1
ATOM 1337 N N . GLY A 1 180 ? -13.930 12.344 6.789 1.00 91.31 180 GLY A N 1
ATOM 1338 C CA . GLY A 1 180 ? -13.762 13.532 7.635 1.00 91.31 180 GLY A CA 1
ATOM 1339 C C . GLY A 1 180 ? -13.873 13.276 9.142 1.00 91.31 180 GLY A C 1
ATOM 1340 O O . GLY A 1 180 ? -13.650 14.201 9.917 1.00 91.31 180 GLY A O 1
ATOM 1341 N N . GLU A 1 181 ? -14.153 12.040 9.562 1.00 93.88 181 GLU A N 1
ATOM 1342 C CA . GLU A 1 181 ? -14.217 11.649 10.971 1.00 93.88 181 GLU A CA 1
ATOM 1343 C C . GLU A 1 181 ? -12.921 10.944 11.406 1.00 93.88 181 GLU A C 1
ATOM 1345 O O . GLU A 1 181 ? -12.434 10.074 10.677 1.00 93.88 181 GLU A O 1
ATOM 1350 N N . PRO A 1 182 ? -12.349 11.264 12.581 1.00 95.00 182 PRO A N 1
ATOM 1351 C CA . PRO A 1 182 ? -11.172 10.574 13.100 1.00 95.00 182 PRO A CA 1
ATOM 1352 C C . PRO A 1 182 ? -11.406 9.077 13.324 1.00 95.00 182 PRO A C 1
ATOM 1354 O O . PRO A 1 182 ? -12.404 8.661 13.915 1.00 95.00 182 PRO A O 1
ATOM 1357 N N . LEU A 1 183 ? -10.432 8.267 12.917 1.00 94.81 183 LEU A N 1
ATOM 1358 C CA . LEU A 1 183 ? -10.348 6.862 13.284 1.00 94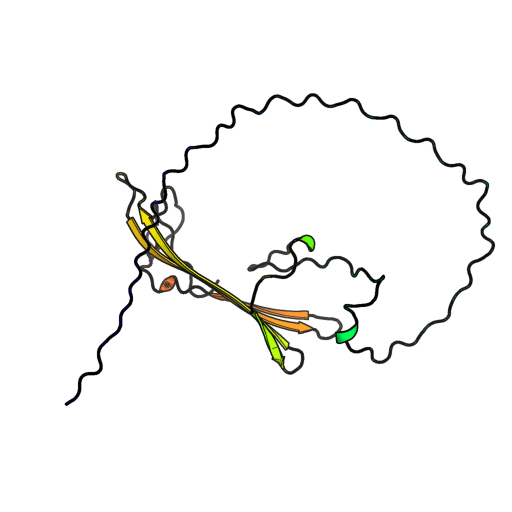.81 183 LEU A CA 1
ATOM 1359 C C . LEU A 1 183 ? -9.533 6.717 14.572 1.00 94.81 183 LEU A C 1
ATOM 1361 O O . LEU A 1 183 ? -8.400 7.187 14.684 1.00 94.81 183 LEU A O 1
ATOM 1365 N N . VAL A 1 184 ? -10.143 6.054 15.552 1.00 95.62 184 VAL A N 1
ATOM 1366 C CA . VAL A 1 184 ? -9.527 5.655 16.820 1.00 95.62 184 VAL A CA 1
ATOM 1367 C C . VAL A 1 184 ? -9.741 4.157 16.967 1.00 95.62 184 VAL A C 1
ATOM 1369 O O . VAL A 1 184 ? -10.855 3.677 16.758 1.00 95.62 184 VAL A O 1
ATOM 1372 N N . ASP A 1 185 ? -8.675 3.435 17.304 1.00 96.50 185 ASP A N 1
ATOM 1373 C CA . ASP A 1 185 ? -8.635 1.972 17.399 1.00 96.50 185 ASP A CA 1
ATOM 1374 C C . ASP A 1 185 ? -8.978 1.252 16.083 1.00 96.50 185 ASP A C 1
ATOM 1376 O O . ASP A 1 185 ? -9.417 0.098 16.069 1.00 96.50 185 ASP A O 1
ATOM 1380 N N . ARG A 1 186 ? -8.793 1.945 14.955 1.00 95.62 186 ARG A N 1
ATOM 1381 C CA . ARG A 1 186 ? -9.070 1.447 13.607 1.00 95.62 186 ARG A CA 1
ATOM 1382 C C . ARG A 1 186 ? -8.077 2.014 12.609 1.00 95.62 186 ARG A C 1
ATOM 1384 O O . ARG A 1 186 ? -7.533 3.094 12.816 1.00 95.62 186 ARG A O 1
ATOM 1391 N N . GLN A 1 187 ? -7.910 1.277 11.523 1.00 94.88 187 GLN A N 1
ATOM 1392 C CA . GLN A 1 187 ? -7.039 1.604 10.402 1.00 94.88 187 GLN A CA 1
ATOM 1393 C C . GLN A 1 187 ? -7.889 1.784 9.144 1.00 94.88 187 GLN A C 1
ATOM 1395 O O . GLN A 1 187 ? -8.761 0.942 8.900 1.00 94.88 187 GLN A O 1
ATOM 1400 N N . HIS A 1 188 ? -7.664 2.845 8.363 1.00 94.81 188 HIS A N 1
ATOM 1401 C CA . HIS A 1 188 ? -8.379 3.033 7.098 1.00 94.81 188 HIS A CA 1
ATOM 1402 C C . HIS A 1 188 ? -7.971 1.954 6.070 1.00 94.81 188 HIS A C 1
ATOM 1404 O O . HIS A 1 188 ? -6.832 1.482 6.099 1.00 94.81 188 HIS A O 1
ATOM 1410 N N . PRO A 1 189 ? -8.870 1.541 5.154 1.00 94.94 189 PRO A N 1
ATOM 1411 C CA . PRO A 1 189 ? -8.505 0.659 4.044 1.00 94.94 189 PRO A CA 1
ATOM 1412 C C . PRO A 1 189 ? -7.523 1.361 3.108 1.00 94.94 189 PRO A C 1
ATOM 1414 O O . PRO A 1 189 ? -7.685 2.557 2.869 1.00 94.94 189 PRO A O 1
ATOM 1417 N N . HIS A 1 190 ? -6.557 0.648 2.532 1.00 94.81 190 HIS A N 1
ATOM 1418 C CA . HIS A 1 190 ? -5.695 1.239 1.505 1.00 94.81 190 HIS A CA 1
ATOM 1419 C C . HIS A 1 190 ? -6.519 1.798 0.338 1.00 94.81 190 HIS A C 1
ATOM 1421 O O . HIS A 1 190 ? -7.537 1.218 -0.048 1.00 94.81 190 HIS A O 1
ATOM 1427 N N . ASP A 1 191 ? -6.047 2.897 -0.250 1.00 93.06 191 ASP A N 1
ATOM 1428 C CA . ASP A 1 191 ? -6.640 3.451 -1.463 1.00 93.06 191 ASP A CA 1
ATOM 1429 C C . ASP A 1 191 ? -6.474 2.493 -2.652 1.00 93.06 191 ASP A C 1
ATOM 1431 O O . ASP A 1 191 ? -5.600 1.619 -2.679 1.00 93.06 191 ASP A O 1
ATOM 1435 N N . LEU A 1 192 ? -7.308 2.676 -3.684 1.00 94.25 192 LEU A N 1
ATOM 1436 C CA . LEU A 1 192 ? -7.229 1.860 -4.901 1.00 94.25 192 LEU A CA 1
ATOM 1437 C C . LEU A 1 192 ? -5.870 2.007 -5.587 1.00 94.25 192 LEU A C 1
ATOM 1439 O O . LEU A 1 192 ? -5.413 1.056 -6.209 1.00 94.25 192 LEU A O 1
ATOM 1443 N N . PHE A 1 193 ? -5.254 3.183 -5.474 1.00 93.50 193 PHE A N 1
ATOM 1444 C CA . PHE A 1 193 ? -3.944 3.505 -6.021 1.00 93.50 193 PHE A CA 1
ATOM 1445 C C . PHE A 1 193 ? -3.066 4.073 -4.911 1.00 93.50 193 PHE A C 1
ATOM 1447 O O . PHE A 1 193 ? -3.512 4.949 -4.171 1.00 93.50 193 PHE A O 1
ATOM 1454 N N . MET A 1 194 ? -1.835 3.575 -4.826 1.00 87.94 194 MET A N 1
ATOM 1455 C CA . MET A 1 194 ? -0.826 3.949 -3.831 1.00 87.94 194 MET A CA 1
ATOM 1456 C C . MET A 1 194 ? 0.485 4.346 -4.506 1.00 87.94 194 MET A C 1
ATOM 1458 O O . MET A 1 194 ? 0.780 3.796 -5.596 1.00 87.94 194 MET A O 1
#